Protein AF-A0A162C790-F1 (afdb_monomer)

Radius of gyration: 19.23 Å; Cα contacts (8 Å, |Δi|>4): 174; chains: 1; bounding box: 70×42×49 Å

Organism: NCBI:txid1365257

Foldseek 3Di:
DVVVVVVCCLAPDLDQPDPGDHVLNVLLVLLVVLLVLLVVCVVVVNDAPLLNLLSVLLSVLSVVLSVLLVVLSVVCSDPVCVPPCPLVSLCNLVVLLVSLVVSLVVSVVCCVVPPVDQDLLNVLSSLLSNVSSVLSVVSSCCCNVVVPDPPPVVSVVVSVVSNVLLSVLNSVCSNCVVLVVDVVSVCNSRNDDDDDDPPDPPDDD

pLDDT: mean 78.81, std 18.45, range [34.12, 97.12]

Secondary structure (DSSP, 8-state):
-HHHHHHHHHHH---TT-----HHHHHHHHHHHHHHHHHHHHHTT-S-HHHHHHHHHHHHHHHHHHHHHHHHHHHHHSHHHHTT-HHHHHTHHHHHHHHHHHHHHHHHHHHHHHT----HHHHHHHHHHHHHHHHHHHHHIIIIIS--SSS-HHHHHHHHHHHHHHHHHHHHHHH-GGGGGSHHHHHHHS---------------

Structure (mmCIF, N/CA/C/O backbone):
data_AF-A0A162C790-F1
#
_entry.id   AF-A0A162C790-F1
#
loop_
_atom_site.group_PDB
_atom_site.id
_atom_site.type_symbol
_atom_site.label_atom_id
_atom_site.label_alt_id
_atom_site.label_comp_id
_atom_site.label_asym_id
_atom_site.label_entity_id
_atom_site.label_seq_id
_atom_site.pdbx_PDB_ins_code
_atom_site.Cartn_x
_atom_site.Cartn_y
_atom_site.Cartn_z
_atom_site.occupancy
_atom_site.B_iso_or_equiv
_atom_site.auth_seq_id
_atom_site.auth_comp_id
_atom_site.auth_asym_id
_atom_site.auth_atom_id
_atom_site.pdbx_PDB_model_num
ATOM 1 N N . MET A 1 1 ? 14.657 28.818 -7.759 1.00 45.56 1 MET A N 1
ATOM 2 C CA . MET A 1 1 ? 14.023 27.582 -8.276 1.00 45.56 1 MET A CA 1
ATOM 3 C C . MET A 1 1 ? 14.835 26.330 -7.935 1.00 45.56 1 MET A C 1
ATOM 5 O O . MET A 1 1 ? 14.233 25.285 -7.727 1.00 45.56 1 MET A O 1
ATOM 9 N N . ASP A 1 2 ? 16.148 26.449 -7.721 1.00 57.50 2 ASP A N 1
ATOM 10 C CA . ASP A 1 2 ? 17.053 25.325 -7.419 1.00 57.50 2 ASP A CA 1
ATOM 11 C C . ASP A 1 2 ? 16.782 24.561 -6.116 1.00 57.50 2 ASP A C 1
ATOM 13 O O . ASP A 1 2 ? 17.053 23.366 -6.042 1.00 57.50 2 ASP A O 1
ATOM 17 N N . THR A 1 3 ? 16.244 25.202 -5.073 1.00 59.38 3 THR A N 1
ATOM 18 C CA . THR A 1 3 ? 16.056 24.542 -3.768 1.00 59.38 3 THR A CA 1
ATOM 19 C C . THR A 1 3 ? 14.948 23.492 -3.806 1.00 59.38 3 THR A C 1
ATOM 21 O O . THR A 1 3 ? 15.131 22.396 -3.287 1.00 59.38 3 THR A O 1
ATOM 24 N N . ILE A 1 4 ? 13.821 23.784 -4.468 1.00 50.69 4 ILE A N 1
ATOM 25 C CA . ILE A 1 4 ? 12.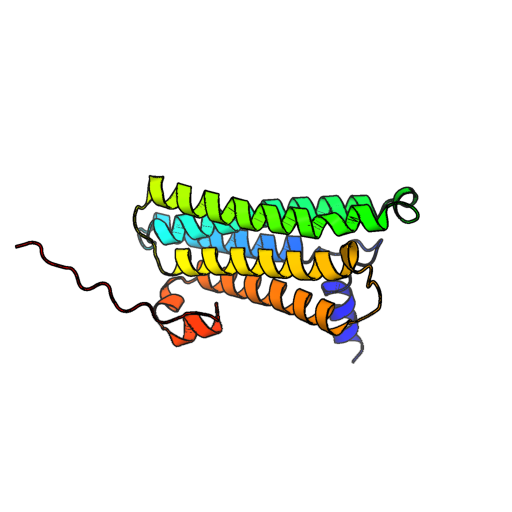720 22.819 -4.617 1.00 50.69 4 ILE A CA 1
ATOM 26 C C . ILE A 1 4 ? 13.133 21.692 -5.559 1.00 50.69 4 ILE A C 1
ATOM 28 O O . ILE A 1 4 ? 12.849 20.541 -5.261 1.00 50.69 4 ILE A O 1
ATOM 32 N N . GLN A 1 5 ? 13.862 21.988 -6.636 1.00 45.84 5 GLN A N 1
ATOM 33 C CA . GLN A 1 5 ? 14.361 20.964 -7.553 1.00 45.84 5 GLN A CA 1
ATOM 34 C C . GLN A 1 5 ? 15.418 20.061 -6.894 1.00 45.84 5 GLN A C 1
ATOM 36 O O . GLN A 1 5 ? 15.405 18.857 -7.124 1.00 45.84 5 GLN A O 1
ATOM 41 N N . LYS A 1 6 ? 16.263 20.599 -6.001 1.00 50.03 6 LYS A N 1
ATOM 42 C CA . LYS A 1 6 ? 17.195 19.814 -5.170 1.00 50.03 6 LYS A CA 1
ATOM 43 C C . LYS A 1 6 ? 16.490 18.971 -4.115 1.00 50.03 6 LYS A C 1
ATOM 45 O O . LYS A 1 6 ? 16.890 17.833 -3.902 1.00 50.03 6 LYS A O 1
ATOM 50 N N . ILE A 1 7 ? 15.460 19.504 -3.454 1.00 53.91 7 ILE A N 1
ATOM 51 C CA . ILE A 1 7 ? 14.640 18.732 -2.508 1.00 53.91 7 ILE A CA 1
ATOM 52 C C . ILE A 1 7 ? 13.897 17.631 -3.265 1.00 53.91 7 ILE A C 1
ATOM 54 O O . ILE A 1 7 ? 13.915 16.488 -2.837 1.00 53.91 7 ILE A O 1
ATOM 58 N N . TYR A 1 8 ? 13.326 17.946 -4.425 1.00 44.69 8 TYR A N 1
ATOM 59 C CA . TYR A 1 8 ? 12.675 16.989 -5.309 1.00 44.69 8 TYR A CA 1
ATOM 60 C C . TYR A 1 8 ? 13.658 15.910 -5.771 1.00 44.69 8 TYR A C 1
ATOM 62 O O . TYR A 1 8 ? 13.379 14.737 -5.603 1.00 44.69 8 TYR A O 1
ATOM 70 N N . GLN A 1 9 ? 14.856 16.257 -6.244 1.00 50.84 9 GLN A N 1
ATOM 71 C CA . GLN A 1 9 ? 15.857 15.255 -6.618 1.00 50.84 9 GLN A CA 1
ATOM 72 C C . GLN A 1 9 ? 16.321 14.409 -5.427 1.00 50.84 9 GLN A C 1
ATOM 74 O O . GLN A 1 9 ? 16.394 13.196 -5.556 1.00 50.84 9 GLN A O 1
ATOM 79 N N . LYS A 1 10 ? 16.554 14.993 -4.246 1.00 47.81 10 LYS A N 1
ATOM 80 C CA . LYS A 1 10 ? 16.913 14.213 -3.047 1.00 47.81 10 LYS A CA 1
ATOM 81 C C . LYS A 1 10 ? 15.785 13.309 -2.548 1.00 47.81 10 LYS A C 1
ATOM 83 O O . LYS A 1 10 ? 16.063 12.246 -2.018 1.00 47.81 10 LYS A O 1
ATOM 88 N N . VAL A 1 11 ? 14.531 13.735 -2.664 1.00 45.44 11 VAL A N 1
ATOM 89 C CA . VAL A 1 11 ? 13.373 13.006 -2.119 1.00 45.44 11 VAL A CA 1
ATOM 90 C C . VAL A 1 11 ? 12.807 11.991 -3.121 1.00 45.44 11 VAL A C 1
ATOM 92 O O . VAL A 1 11 ? 12.257 10.975 -2.705 1.00 45.44 11 VAL A O 1
ATOM 95 N N . LEU A 1 12 ? 12.926 12.254 -4.426 1.00 42.00 12 LEU A N 1
ATOM 96 C CA . LEU A 1 12 ? 12.286 11.484 -5.501 1.00 42.00 12 LEU A CA 1
ATOM 97 C C . LEU A 1 12 ? 13.267 10.723 -6.402 1.00 42.00 12 LEU A C 1
ATOM 99 O O . LEU A 1 12 ? 12.830 9.813 -7.102 1.00 42.00 12 LEU A O 1
ATOM 103 N N . VAL A 1 13 ? 14.568 11.034 -6.382 1.00 42.81 13 VAL A N 1
ATOM 104 C CA . VAL A 1 13 ? 15.570 10.262 -7.126 1.00 42.81 13 VAL A CA 1
ATOM 105 C C . VAL A 1 13 ? 16.271 9.326 -6.158 1.00 42.81 13 VAL A C 1
ATOM 107 O O . VAL A 1 13 ? 17.091 9.731 -5.335 1.00 42.81 13 VAL A O 1
ATOM 110 N N . ILE A 1 14 ? 15.962 8.041 -6.301 1.00 44.50 14 ILE A N 1
ATOM 111 C CA . ILE A 1 14 ? 16.837 6.961 -5.859 1.00 44.50 14 ILE A CA 1
ATOM 112 C C . ILE A 1 14 ? 18.109 7.095 -6.707 1.00 44.50 14 ILE A C 1
ATOM 114 O O . ILE A 1 14 ? 18.221 6.525 -7.787 1.00 44.50 14 ILE A O 1
ATOM 118 N N . THR A 1 15 ? 19.028 7.953 -6.268 1.00 37.34 15 THR A N 1
ATOM 119 C CA . THR A 1 15 ? 20.346 8.087 -6.887 1.00 37.34 15 THR A CA 1
ATOM 120 C C . THR A 1 15 ? 21.200 6.937 -6.355 1.00 37.34 15 THR A C 1
ATOM 122 O O . THR A 1 15 ? 21.295 6.783 -5.131 1.00 37.34 15 THR A O 1
ATOM 125 N N . PRO A 1 16 ? 21.819 6.110 -7.214 1.00 34.12 16 PRO A N 1
ATOM 126 C CA . PRO A 1 16 ? 22.808 5.142 -6.759 1.00 34.12 16 PRO A CA 1
ATOM 127 C C . PRO A 1 16 ? 23.957 5.901 -6.078 1.00 34.12 16 PRO A C 1
ATOM 129 O O . PRO A 1 16 ? 24.551 6.788 -6.686 1.00 34.12 16 PRO A O 1
ATOM 132 N N . GLY A 1 17 ? 24.236 5.598 -4.807 1.00 40.19 17 GLY A N 1
ATOM 133 C CA . GLY A 1 17 ? 25.381 6.157 -4.074 1.00 40.19 17 GLY A CA 1
ATOM 134 C C . GLY A 1 17 ? 25.132 7.396 -3.204 1.00 40.19 17 GLY A C 1
ATOM 135 O O . GLY A 1 17 ? 26.100 8.021 -2.782 1.00 40.19 17 GLY A O 1
ATOM 136 N N . SER A 1 18 ? 23.886 7.775 -2.898 1.00 37.81 18 SER A N 1
ATOM 137 C CA . SER A 1 18 ? 23.626 8.821 -1.894 1.00 37.81 18 SER A CA 1
ATOM 138 C C . SER A 1 18 ? 23.070 8.235 -0.590 1.00 37.81 18 SER A C 1
ATOM 140 O O . SER A 1 18 ? 22.027 7.581 -0.640 1.00 37.81 18 SER A O 1
ATOM 142 N N . ASP A 1 19 ? 23.714 8.532 0.551 1.00 37.12 19 ASP A N 1
ATOM 143 C CA . ASP A 1 19 ? 23.243 8.312 1.939 1.00 37.12 19 ASP A CA 1
ATOM 144 C C . ASP A 1 19 ? 21.976 9.137 2.237 1.00 37.12 19 ASP A C 1
ATOM 146 O O . ASP A 1 19 ? 21.956 10.062 3.053 1.00 37.12 19 ASP A O 1
ATOM 150 N N . VAL A 1 20 ? 20.903 8.884 1.496 1.00 48.25 20 VAL A N 1
ATOM 151 C CA . VAL A 1 20 ? 19.656 9.632 1.601 1.00 48.25 20 VAL A CA 1
ATOM 152 C C . VAL A 1 20 ? 18.593 8.709 2.162 1.00 48.25 20 VAL A C 1
ATOM 154 O O . VAL A 1 20 ? 18.369 7.609 1.661 1.00 48.25 20 VAL A O 1
ATOM 157 N N . PHE A 1 21 ? 17.948 9.190 3.223 1.00 50.25 21 PHE A N 1
ATOM 158 C CA . PHE A 1 21 ? 16.759 8.607 3.832 1.00 50.25 21 PHE A CA 1
ATOM 159 C C . PHE A 1 21 ? 15.774 8.177 2.738 1.00 50.25 21 PHE A C 1
ATOM 161 O O . PHE A 1 21 ? 15.201 9.024 2.050 1.00 50.25 21 PHE A O 1
ATOM 168 N N . SER A 1 22 ? 15.586 6.869 2.560 1.00 68.44 22 SER A N 1
ATOM 169 C CA . SER A 1 22 ? 14.664 6.365 1.548 1.00 68.44 22 SER A CA 1
ATOM 170 C C . SER A 1 22 ? 13.235 6.798 1.865 1.00 68.44 22 SER A C 1
ATOM 172 O O . SER A 1 22 ? 12.782 6.751 3.015 1.00 68.44 22 SER A O 1
ATOM 174 N N . LEU A 1 23 ? 12.489 7.170 0.822 1.00 78.50 23 LEU A N 1
ATOM 175 C CA . LEU A 1 23 ? 11.061 7.476 0.904 1.00 78.50 23 LEU A CA 1
ATOM 176 C C . LEU A 1 23 ? 10.274 6.339 1.583 1.00 78.50 23 LEU A C 1
ATOM 178 O O . LEU A 1 23 ? 9.285 6.594 2.269 1.00 78.50 23 LEU A O 1
ATOM 182 N N . GLN A 1 24 ? 10.744 5.094 1.452 1.00 82.69 24 GLN A N 1
ATOM 183 C CA . GLN A 1 24 ? 10.153 3.928 2.108 1.00 82.69 24 GLN A CA 1
ATOM 184 C C . GLN A 1 24 ? 10.276 3.988 3.630 1.00 82.69 24 GLN A C 1
ATOM 186 O O . GLN A 1 24 ? 9.309 3.703 4.334 1.00 82.69 24 GLN A O 1
ATOM 191 N N . ILE A 1 25 ? 11.432 4.408 4.145 1.00 80.94 25 ILE A N 1
ATOM 192 C CA . ILE A 1 25 ? 11.674 4.550 5.585 1.00 80.94 25 ILE A CA 1
ATOM 193 C C . ILE A 1 25 ? 10.811 5.686 6.147 1.00 80.94 25 ILE A C 1
ATOM 195 O O . ILE A 1 25 ? 10.198 5.536 7.207 1.00 80.94 25 ILE A O 1
ATOM 199 N N . LEU A 1 26 ? 10.687 6.799 5.413 1.00 86.62 26 LEU A N 1
ATOM 200 C CA . LEU A 1 26 ? 9.800 7.899 5.797 1.00 86.62 26 LEU A CA 1
ATOM 201 C C . LEU A 1 26 ? 8.340 7.433 5.884 1.00 86.62 26 LEU A C 1
ATOM 203 O O . LEU A 1 26 ? 7.680 7.644 6.899 1.00 86.62 26 LEU A O 1
ATOM 207 N N . LEU A 1 27 ? 7.832 6.757 4.856 1.00 88.19 27 LEU A N 1
ATOM 208 C CA . LEU A 1 27 ? 6.462 6.245 4.862 1.00 88.19 27 LEU A CA 1
ATOM 209 C C . LEU A 1 27 ? 6.250 5.185 5.956 1.00 88.19 27 LEU A C 1
ATOM 211 O O . LEU A 1 27 ? 5.219 5.204 6.629 1.00 88.19 27 LEU A O 1
ATOM 215 N N . LEU A 1 28 ? 7.240 4.327 6.222 1.00 90.50 28 LEU A N 1
ATOM 216 C CA . LEU A 1 28 ? 7.187 3.374 7.331 1.00 90.50 28 LEU A CA 1
ATOM 217 C C . LEU A 1 28 ? 7.061 4.090 8.679 1.00 90.50 28 LEU A C 1
ATOM 219 O O . LEU A 1 28 ? 6.229 3.703 9.499 1.00 90.50 28 LEU A O 1
ATOM 223 N N . SER A 1 29 ? 7.821 5.167 8.895 1.00 91.06 29 SER A N 1
ATOM 224 C CA . SER A 1 29 ? 7.734 5.951 10.131 1.00 91.06 29 SER A CA 1
ATOM 225 C C . SER A 1 29 ? 6.330 6.532 10.350 1.00 91.06 29 SER A C 1
ATOM 227 O O . SER A 1 29 ? 5.797 6.445 11.457 1.00 91.06 29 SER A O 1
ATOM 229 N N . LEU A 1 30 ? 5.664 7.003 9.288 1.00 93.94 30 LEU A N 1
ATOM 230 C CA . LEU A 1 30 ? 4.267 7.448 9.351 1.00 93.94 30 LEU A CA 1
ATOM 231 C C . LEU A 1 30 ? 3.322 6.307 9.752 1.00 93.94 30 LEU A C 1
ATOM 233 O O . LEU A 1 30 ? 2.450 6.493 10.599 1.00 93.94 30 LEU A O 1
ATOM 237 N N . TYR A 1 31 ? 3.500 5.110 9.197 1.00 94.12 31 TYR A N 1
ATOM 238 C CA . TYR A 1 31 ? 2.666 3.951 9.536 1.00 94.12 31 TYR A CA 1
ATOM 239 C C . TYR A 1 31 ? 2.891 3.462 10.973 1.00 94.12 31 TYR A C 1
ATOM 241 O O . TYR A 1 31 ? 1.943 3.024 11.628 1.00 94.12 31 TYR A O 1
ATOM 249 N N . VAL A 1 32 ? 4.116 3.567 11.492 1.00 95.06 32 VAL A N 1
ATOM 250 C CA . VAL A 1 32 ? 4.417 3.292 12.905 1.00 95.06 32 VAL A CA 1
ATOM 251 C C . VAL A 1 32 ? 3.751 4.331 13.803 1.00 95.06 32 VAL A C 1
ATOM 253 O O . VAL A 1 32 ? 3.096 3.960 14.774 1.00 95.06 32 VAL A O 1
ATOM 256 N N . ILE A 1 33 ? 3.826 5.619 13.452 1.00 94.69 33 ILE A N 1
ATOM 257 C CA . ILE A 1 33 ? 3.113 6.684 14.171 1.00 94.69 33 ILE A CA 1
ATOM 258 C C . ILE A 1 33 ? 1.607 6.389 14.190 1.00 94.69 33 ILE A C 1
ATOM 260 O O . ILE A 1 33 ? 0.989 6.416 15.254 1.00 94.69 33 ILE A O 1
ATOM 264 N N . ALA A 1 34 ? 1.013 6.038 13.046 1.00 94.50 34 ALA A N 1
ATOM 265 C CA . ALA A 1 34 ? -0.400 5.672 12.968 1.00 94.50 34 ALA A CA 1
ATOM 266 C C . ALA A 1 34 ? -0.756 4.483 13.866 1.00 94.50 34 ALA A C 1
ATOM 268 O O . ALA A 1 34 ? -1.778 4.529 14.554 1.00 94.50 34 ALA A O 1
ATOM 269 N N . LEU A 1 35 ? 0.104 3.465 13.922 1.00 95.56 35 LEU A N 1
ATOM 270 C CA . LEU A 1 35 ? -0.073 2.324 14.812 1.00 95.56 35 LEU A CA 1
ATOM 271 C C . LEU A 1 35 ? -0.014 2.728 16.291 1.00 95.56 35 LEU A C 1
ATOM 273 O O . LEU A 1 35 ? -0.874 2.302 17.055 1.00 95.56 35 LEU A O 1
ATOM 277 N N . VAL A 1 36 ? 0.925 3.588 16.695 1.00 94.50 36 VAL A N 1
ATOM 278 C CA . VAL A 1 36 ? 1.014 4.099 18.078 1.00 94.50 36 VAL A CA 1
ATOM 279 C C . VAL A 1 36 ? -0.251 4.871 18.462 1.00 94.50 36 VAL A C 1
ATOM 281 O O . VAL A 1 36 ? -0.812 4.659 19.539 1.00 94.50 36 VAL A O 1
ATOM 284 N N . PHE A 1 37 ? -0.755 5.729 17.571 1.00 92.81 37 PHE A N 1
ATOM 285 C CA . PHE A 1 37 ? -2.022 6.431 17.792 1.00 92.81 37 PHE A CA 1
ATOM 286 C C . PHE A 1 37 ? -3.211 5.468 17.888 1.00 92.81 37 PHE A C 1
ATOM 288 O O . PHE A 1 37 ? -4.084 5.665 18.733 1.00 92.81 37 PHE A O 1
ATOM 295 N N . SER A 1 38 ? -3.235 4.426 17.057 1.00 92.31 38 SER A N 1
ATOM 296 C CA . SER A 1 38 ? -4.238 3.358 17.102 1.00 92.31 38 SER A CA 1
ATOM 297 C C . SER A 1 38 ? -4.185 2.619 18.446 1.00 92.31 38 SER A C 1
ATOM 299 O O . SER A 1 38 ? -5.170 2.590 19.173 1.00 92.31 38 SER A O 1
ATOM 301 N N . MET A 1 39 ? -3.005 2.169 18.882 1.00 90.94 39 MET A N 1
ATOM 302 C CA . MET A 1 39 ? -2.806 1.551 20.201 1.00 90.94 39 MET A CA 1
ATOM 303 C C . MET A 1 39 ? -3.275 2.455 21.349 1.00 90.94 39 MET A C 1
ATOM 305 O O . MET A 1 39 ? -3.964 1.991 22.255 1.00 90.94 39 MET A O 1
ATOM 309 N N . SER A 1 40 ? -2.966 3.756 21.296 1.00 90.06 40 SER A N 1
ATOM 310 C CA . SER A 1 40 ? -3.415 4.721 22.308 1.00 90.06 40 SER A CA 1
ATOM 311 C C . SER A 1 40 ? -4.942 4.848 22.367 1.00 90.06 40 SER A C 1
ATOM 313 O O . SER A 1 40 ? -5.508 4.945 23.456 1.00 90.06 40 SER A O 1
ATOM 315 N N . ARG A 1 41 ? -5.630 4.827 21.216 1.00 90.44 41 ARG A N 1
ATOM 316 C CA . ARG A 1 41 ? -7.100 4.845 21.170 1.00 90.44 41 ARG A CA 1
ATOM 317 C C . ARG A 1 41 ? -7.708 3.520 21.609 1.00 90.44 41 ARG A C 1
ATOM 319 O O . ARG A 1 41 ? -8.701 3.544 22.328 1.00 90.44 41 ARG A O 1
ATOM 326 N N . ALA A 1 42 ? -7.120 2.397 21.206 1.00 87.81 42 ALA A N 1
ATOM 327 C CA . ALA A 1 42 ? -7.553 1.066 21.608 1.00 87.81 42 ALA A CA 1
ATOM 328 C C . ALA A 1 42 ? -7.449 0.883 23.129 1.00 87.81 42 ALA A C 1
ATOM 330 O O . ALA A 1 42 ? -8.390 0.401 23.743 1.00 87.81 42 ALA A O 1
ATOM 331 N N . HIS A 1 43 ? -6.369 1.364 23.755 1.00 86.81 43 HIS A N 1
ATOM 332 C CA . HIS A 1 43 ? -6.207 1.329 25.213 1.00 86.81 43 HIS A CA 1
ATOM 333 C C . HIS A 1 43 ? -7.242 2.180 25.970 1.00 86.81 43 HIS A C 1
ATOM 335 O O . HIS A 1 43 ? -7.535 1.912 27.128 1.00 86.81 43 HIS A O 1
ATOM 341 N N . LYS A 1 44 ? -7.800 3.211 25.324 1.00 89.56 44 LYS A N 1
ATOM 342 C CA . LYS A 1 44 ? -8.855 4.072 25.884 1.00 89.56 44 LYS A CA 1
ATOM 343 C C . LYS A 1 44 ? -10.271 3.605 25.514 1.00 89.56 44 LYS A C 1
ATOM 345 O O . LYS A 1 44 ? -11.206 4.380 25.692 1.00 89.56 44 LYS A O 1
ATOM 350 N N . ASP A 1 45 ? -10.423 2.418 24.919 1.00 81.88 45 ASP A N 1
ATOM 351 C CA . ASP A 1 45 ? -11.683 1.894 24.364 1.00 81.88 45 ASP A CA 1
ATOM 352 C C . ASP A 1 45 ? -12.353 2.822 23.326 1.00 81.88 45 ASP A C 1
ATOM 354 O O . ASP A 1 45 ? -13.560 2.788 23.085 1.00 81.88 45 ASP A O 1
ATOM 358 N N . GLN A 1 46 ? -11.559 3.670 22.665 1.00 79.62 46 GLN A N 1
ATOM 359 C CA . GLN A 1 46 ? -12.023 4.640 21.664 1.00 79.62 46 GLN A CA 1
ATOM 360 C C . GLN A 1 46 ? -11.864 4.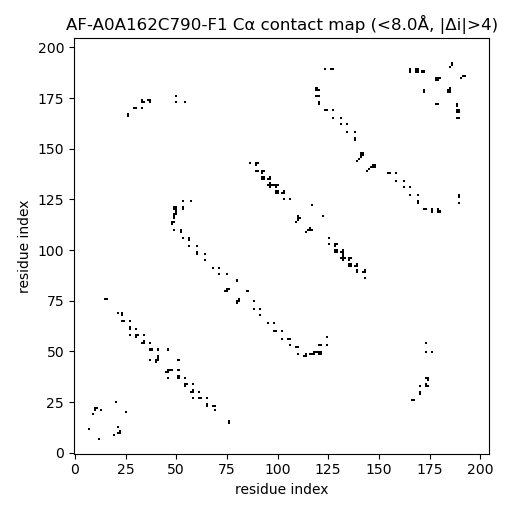142 20.223 1.00 79.62 46 GLN A C 1
ATOM 362 O O . GLN A 1 46 ? -12.138 4.885 19.275 1.00 79.62 46 GLN A O 1
ATOM 367 N N . GLU A 1 47 ? -11.419 2.901 20.032 1.00 84.81 47 GLU A N 1
ATOM 368 C CA . GLU A 1 47 ? -11.193 2.315 18.717 1.00 84.81 47 GLU A CA 1
ATOM 369 C C . GLU A 1 47 ? -11.907 0.979 18.559 1.00 84.81 47 GLU A C 1
ATOM 371 O O . GLU A 1 47 ? -11.888 0.120 19.436 1.00 84.81 47 GLU A O 1
ATOM 376 N N . ARG A 1 48 ? -12.545 0.794 17.402 1.00 86.00 48 ARG A N 1
ATOM 377 C CA . ARG A 1 48 ? -13.160 -0.485 17.059 1.00 86.00 48 ARG A CA 1
ATOM 378 C C . ARG A 1 48 ? -12.061 -1.491 16.745 1.00 86.00 48 ARG A C 1
ATOM 380 O O . ARG A 1 48 ? -11.136 -1.169 16.004 1.00 86.00 48 ARG A O 1
ATOM 387 N N . ILE A 1 49 ? -12.236 -2.733 17.191 1.00 88.44 49 ILE A N 1
ATOM 388 C CA . ILE A 1 49 ? -11.296 -3.833 16.921 1.00 88.44 49 ILE A CA 1
ATOM 389 C C . ILE A 1 49 ? -11.002 -3.963 15.415 1.00 88.44 49 ILE A C 1
ATOM 391 O O . ILE A 1 49 ? -9.845 -4.085 15.031 1.00 88.44 49 ILE A O 1
ATOM 395 N N . THR A 1 50 ? -12.012 -3.847 14.543 1.00 89.69 50 THR A N 1
ATOM 396 C CA . THR A 1 50 ? -11.806 -3.853 13.078 1.00 89.69 50 THR A CA 1
ATOM 397 C C . THR A 1 50 ? -10.874 -2.739 12.589 1.00 89.69 50 THR A C 1
ATOM 399 O O . THR A 1 50 ? -10.032 -2.984 11.726 1.00 89.69 50 THR A O 1
ATOM 402 N N . ASP A 1 51 ? -10.974 -1.528 13.142 1.00 91.25 51 ASP A N 1
ATOM 403 C CA . ASP A 1 51 ? -10.140 -0.404 12.713 1.00 91.25 51 ASP A CA 1
ATOM 404 C C . ASP A 1 51 ? -8.696 -0.614 13.205 1.00 91.25 51 ASP A C 1
ATOM 406 O O . ASP A 1 51 ? -7.752 -0.486 12.426 1.00 91.25 51 ASP A O 1
ATOM 410 N N . PHE A 1 52 ? -8.527 -1.075 14.448 1.00 93.00 52 PHE A N 1
ATOM 411 C CA . PHE A 1 52 ? -7.223 -1.430 15.017 1.00 93.00 52 PHE A CA 1
ATOM 412 C C . PHE A 1 52 ? -6.515 -2.550 14.233 1.00 93.00 52 PHE A C 1
ATOM 414 O O . PHE A 1 52 ? -5.359 -2.404 13.830 1.00 93.00 52 PHE A O 1
ATOM 421 N N . LEU A 1 53 ? -7.217 -3.651 13.938 1.00 93.81 53 LEU A N 1
ATOM 422 C CA . LEU A 1 53 ? -6.682 -4.763 13.140 1.00 93.81 53 LEU A CA 1
ATOM 423 C C . LEU A 1 53 ? -6.296 -4.319 11.727 1.00 93.81 53 LEU A C 1
ATOM 425 O O . LEU A 1 53 ? -5.323 -4.819 11.155 1.00 93.81 53 LEU A O 1
ATOM 429 N N . SER A 1 54 ? -7.050 -3.378 11.158 1.00 95.38 54 SER A N 1
ATOM 430 C CA . SER A 1 54 ? -6.743 -2.803 9.852 1.00 95.38 54 SER A CA 1
ATOM 431 C C . SER A 1 54 ? -5.463 -1.987 9.864 1.00 95.38 54 SER A C 1
ATOM 433 O O . SER A 1 54 ? -4.622 -2.188 8.986 1.00 95.38 54 SER A O 1
ATOM 435 N N . THR A 1 55 ? -5.269 -1.158 10.888 1.00 94.88 55 THR A N 1
ATOM 436 C CA . THR A 1 55 ? -4.023 -0.413 11.084 1.00 94.88 55 THR A CA 1
ATOM 437 C C . THR A 1 55 ? -2.833 -1.354 11.258 1.00 94.88 55 THR A C 1
ATOM 439 O O . THR A 1 55 ? -1.844 -1.208 10.548 1.00 94.88 55 THR A O 1
ATOM 442 N N . ILE A 1 56 ? -2.936 -2.380 12.116 1.00 95.31 56 ILE A N 1
ATOM 443 C CA . ILE A 1 56 ? -1.858 -3.372 12.292 1.00 95.31 56 ILE A CA 1
ATOM 444 C C . ILE A 1 56 ? -1.501 -4.030 10.960 1.00 95.31 56 ILE A C 1
ATOM 446 O O . ILE A 1 56 ? -0.329 -4.088 10.590 1.00 95.31 56 ILE A O 1
ATOM 450 N N . THR A 1 57 ? -2.506 -4.518 10.228 1.00 96.25 57 THR A N 1
ATOM 451 C CA . THR A 1 57 ? -2.261 -5.238 8.973 1.00 96.25 57 THR A CA 1
ATOM 452 C C . THR A 1 57 ? -1.573 -4.337 7.945 1.00 96.25 57 THR A C 1
ATOM 454 O O . THR A 1 57 ? -0.627 -4.766 7.286 1.00 96.25 57 THR A O 1
ATOM 457 N N . ALA A 1 58 ? -2.012 -3.080 7.835 1.00 96.25 58 ALA A N 1
ATOM 458 C CA . ALA A 1 58 ? -1.398 -2.073 6.975 1.00 96.25 58 ALA A CA 1
ATOM 459 C C . ALA A 1 58 ? 0.053 -1.771 7.366 1.00 96.25 58 ALA A C 1
ATOM 461 O O . ALA A 1 58 ? 0.924 -1.785 6.495 1.00 96.25 58 ALA A O 1
ATOM 462 N N . THR A 1 59 ? 0.337 -1.574 8.654 1.00 96.44 59 THR A N 1
ATOM 463 C CA . THR A 1 59 ? 1.696 -1.312 9.146 1.00 96.44 59 THR A CA 1
ATOM 464 C C . THR A 1 59 ? 2.631 -2.494 8.912 1.00 96.44 59 THR A C 1
ATOM 466 O O . THR A 1 59 ? 3.730 -2.291 8.403 1.00 96.44 59 THR A O 1
ATOM 469 N N . VAL A 1 60 ? 2.202 -3.731 9.187 1.00 96.06 60 VAL A N 1
ATOM 470 C CA . VAL A 1 60 ? 3.022 -4.933 8.939 1.00 96.06 60 VAL A CA 1
ATOM 471 C C . VAL A 1 60 ? 3.298 -5.118 7.445 1.00 96.06 60 VAL A C 1
ATOM 473 O O . VAL A 1 60 ? 4.443 -5.349 7.055 1.00 96.06 60 VAL A O 1
ATOM 476 N N . LYS A 1 61 ? 2.276 -4.953 6.593 1.00 95.38 61 LYS A N 1
ATOM 477 C CA . LYS A 1 61 ? 2.432 -4.997 5.131 1.00 95.38 61 LYS A CA 1
ATOM 478 C C . LYS A 1 61 ? 3.479 -4.000 4.661 1.00 95.38 61 LYS A C 1
ATOM 480 O O . LYS A 1 61 ? 4.324 -4.321 3.821 1.00 95.38 61 LYS A O 1
ATOM 485 N N . TYR A 1 62 ? 3.379 -2.770 5.162 1.00 92.44 62 TYR A N 1
ATOM 486 C CA . TYR A 1 62 ? 4.249 -1.685 4.745 1.00 92.44 62 TYR A CA 1
ATOM 487 C C . TYR A 1 62 ? 5.681 -1.886 5.243 1.00 92.44 62 TYR A C 1
ATOM 489 O O . TYR A 1 62 ? 6.609 -1.712 4.463 1.00 92.44 62 TYR A O 1
ATOM 497 N N . ALA A 1 63 ? 5.866 -2.343 6.484 1.00 91.69 63 ALA A N 1
ATOM 498 C CA . ALA A 1 63 ? 7.177 -2.703 7.022 1.00 91.69 63 ALA A CA 1
ATOM 499 C C . ALA A 1 63 ? 7.875 -3.759 6.156 1.00 91.69 63 ALA A C 1
ATOM 501 O O . ALA A 1 63 ? 9.019 -3.561 5.757 1.00 91.69 63 ALA A O 1
ATOM 502 N N . LEU A 1 64 ? 7.163 -4.829 5.784 1.00 91.88 64 LEU A N 1
ATOM 503 C CA . LEU A 1 64 ? 7.704 -5.857 4.893 1.00 91.88 64 LEU A CA 1
ATOM 504 C C . LEU A 1 64 ? 8.060 -5.289 3.511 1.00 91.88 64 LEU A C 1
ATOM 506 O O . LEU A 1 64 ? 9.120 -5.591 2.971 1.00 91.88 64 LEU A O 1
ATOM 510 N N . THR A 1 65 ? 7.184 -4.450 2.951 1.00 90.44 65 THR A N 1
ATOM 511 C CA . THR A 1 65 ? 7.415 -3.789 1.657 1.00 90.44 65 THR A CA 1
ATOM 512 C C . THR A 1 65 ? 8.664 -2.906 1.703 1.00 90.44 65 THR A C 1
ATOM 514 O O . THR A 1 65 ? 9.485 -2.971 0.794 1.00 90.44 65 THR A O 1
ATOM 517 N N . ALA A 1 66 ? 8.828 -2.111 2.762 1.00 88.00 66 ALA A N 1
ATOM 518 C CA . ALA A 1 66 ? 9.972 -1.228 2.937 1.00 88.00 66 ALA A CA 1
ATOM 519 C C . ALA A 1 66 ? 11.277 -2.026 3.043 1.00 88.00 66 ALA A C 1
ATOM 521 O O . ALA A 1 66 ? 12.210 -1.743 2.304 1.00 88.00 66 ALA A O 1
ATOM 522 N N . VAL A 1 67 ? 11.321 -3.069 3.881 1.00 87.00 67 VAL A N 1
ATOM 523 C CA . VAL A 1 67 ? 12.505 -3.938 4.014 1.00 87.00 67 VAL A CA 1
ATOM 524 C C . VAL A 1 67 ? 12.877 -4.581 2.679 1.00 87.00 67 VAL A C 1
ATOM 526 O O . VAL A 1 67 ? 14.051 -4.589 2.312 1.00 87.00 67 VAL A O 1
ATOM 529 N N . LEU A 1 68 ? 11.890 -5.088 1.933 1.00 86.44 68 LEU A N 1
ATOM 530 C CA . LEU A 1 68 ? 12.123 -5.679 0.618 1.00 86.44 68 LEU A CA 1
ATOM 531 C C . LEU A 1 68 ? 12.725 -4.654 -0.348 1.00 86.44 68 LEU A C 1
ATOM 533 O O . LEU A 1 68 ? 13.754 -4.924 -0.957 1.00 86.44 68 LEU A O 1
ATOM 537 N N . VAL A 1 69 ? 12.109 -3.475 -0.466 1.00 85.38 69 VAL A N 1
ATOM 538 C CA . VAL A 1 69 ? 12.583 -2.424 -1.375 1.00 85.38 69 VAL A CA 1
ATOM 539 C C . VAL A 1 69 ? 13.983 -1.955 -0.997 1.00 85.38 69 VAL A C 1
ATOM 541 O O . VAL A 1 69 ? 14.834 -1.911 -1.875 1.00 85.38 69 VAL A O 1
ATOM 544 N N . GLU A 1 70 ? 14.264 -1.685 0.279 1.00 82.12 70 GLU A N 1
ATOM 545 C CA . GLU A 1 70 ? 15.610 -1.282 0.711 1.00 82.12 70 GLU A CA 1
ATOM 546 C C . GLU A 1 70 ? 16.658 -2.356 0.407 1.00 82.12 70 GLU A C 1
ATOM 548 O O . GLU A 1 70 ? 17.734 -2.040 -0.091 1.00 82.12 70 GLU A O 1
ATOM 553 N N . THR A 1 71 ? 16.327 -3.630 0.630 1.00 81.19 71 THR A N 1
ATOM 554 C CA . THR A 1 71 ? 17.239 -4.747 0.345 1.00 81.19 71 THR A CA 1
ATOM 555 C C . THR A 1 71 ? 17.549 -4.842 -1.150 1.00 81.19 71 THR A C 1
ATOM 557 O O . THR A 1 71 ? 18.699 -5.031 -1.539 1.00 81.19 71 THR A O 1
ATOM 560 N N . PHE A 1 72 ? 16.537 -4.671 -2.003 1.00 78.56 72 PHE A N 1
ATOM 561 C CA . PHE A 1 72 ? 16.715 -4.662 -3.456 1.00 78.56 72 PHE A CA 1
ATOM 562 C C . PHE A 1 72 ? 17.488 -3.436 -3.948 1.00 78.56 72 PHE A C 1
ATOM 564 O O . PHE A 1 72 ? 18.302 -3.560 -4.859 1.00 78.56 72 PHE A O 1
ATOM 571 N N . LEU A 1 73 ? 17.251 -2.262 -3.359 1.00 77.69 73 LEU A N 1
ATOM 572 C CA . LEU A 1 73 ? 18.002 -1.053 -3.688 1.00 77.69 73 LEU A CA 1
ATOM 573 C C . LEU A 1 73 ? 19.475 -1.193 -3.317 1.00 77.69 73 LEU A C 1
ATOM 575 O O . LEU A 1 73 ? 20.329 -0.784 -4.097 1.00 77.69 73 LEU A O 1
ATOM 579 N N . GLU A 1 74 ? 19.772 -1.798 -2.171 1.00 77.00 74 GLU A N 1
ATOM 580 C CA . GLU A 1 74 ? 21.146 -2.078 -1.766 1.00 77.00 74 GLU A CA 1
ATOM 581 C C . GLU A 1 74 ? 21.813 -3.086 -2.708 1.00 77.00 74 GLU A C 1
ATOM 583 O O . GLU A 1 74 ? 22.905 -2.835 -3.215 1.00 77.00 74 GLU A O 1
ATOM 588 N N . TYR A 1 75 ? 21.113 -4.169 -3.056 1.00 74.88 75 TYR A N 1
ATOM 589 C CA . TYR A 1 75 ? 21.594 -5.143 -4.038 1.00 74.88 75 TYR A CA 1
ATOM 590 C C . TYR A 1 75 ? 21.893 -4.510 -5.410 1.00 74.88 75 TYR A C 1
ATOM 592 O O . TYR A 1 75 ? 22.920 -4.811 -6.023 1.00 74.88 75 TYR A O 1
ATOM 600 N N . ALA A 1 76 ? 21.028 -3.600 -5.869 1.00 72.38 76 ALA A N 1
ATOM 601 C CA . ALA A 1 76 ? 21.173 -2.887 -7.137 1.00 72.38 76 ALA A CA 1
ATOM 602 C C . ALA A 1 76 ? 22.325 -1.864 -7.149 1.00 72.38 76 ALA A C 1
ATOM 604 O O . ALA A 1 76 ? 22.770 -1.461 -8.221 1.00 72.38 76 ALA A O 1
ATOM 605 N N . ARG A 1 77 ? 22.809 -1.421 -5.980 1.00 71.56 77 ARG A N 1
ATOM 606 C CA . ARG A 1 77 ? 23.932 -0.474 -5.866 1.00 71.56 77 ARG A CA 1
ATOM 607 C C . ARG A 1 77 ? 25.299 -1.140 -6.013 1.00 71.56 77 ARG A C 1
ATOM 609 O O . ARG A 1 77 ? 26.279 -0.428 -6.229 1.00 71.56 77 ARG A O 1
ATOM 616 N N . HIS A 1 78 ? 25.393 -2.464 -5.892 1.00 71.56 78 HIS A N 1
ATOM 617 C CA . HIS A 1 78 ? 26.678 -3.150 -5.993 1.00 71.56 78 HIS A CA 1
ATOM 618 C C . HIS A 1 78 ? 27.228 -3.120 -7.436 1.00 71.56 78 HIS A C 1
ATOM 620 O O . HIS A 1 78 ? 26.519 -3.541 -8.353 1.00 71.56 78 HIS A O 1
ATOM 626 N N . PRO A 1 79 ? 28.485 -2.669 -7.654 1.00 62.19 79 PRO A N 1
ATOM 627 C CA . PRO A 1 79 ? 29.063 -2.431 -8.985 1.00 62.19 79 PRO A CA 1
ATOM 628 C C . PRO A 1 79 ? 29.005 -3.627 -9.943 1.00 62.19 79 PRO A C 1
ATOM 630 O O . PRO A 1 79 ? 28.825 -3.441 -11.144 1.00 62.19 79 PRO A O 1
ATOM 633 N N . ASP A 1 80 ? 29.107 -4.844 -9.408 1.00 63.34 80 ASP A N 1
ATOM 634 C CA . ASP A 1 80 ? 29.113 -6.085 -10.190 1.00 63.34 80 ASP A CA 1
ATOM 635 C C . ASP A 1 80 ? 27.722 -6.447 -10.748 1.00 63.34 80 ASP A C 1
ATOM 637 O O . ASP A 1 80 ? 27.615 -7.111 -11.779 1.00 63.34 80 ASP A O 1
ATOM 641 N N . ASN A 1 81 ? 26.650 -5.958 -10.114 1.00 60.00 81 ASN A N 1
ATOM 642 C CA . ASN A 1 81 ? 25.262 -6.271 -10.474 1.00 60.00 81 ASN A CA 1
ATOM 643 C C . ASN A 1 81 ? 24.658 -5.261 -11.460 1.00 60.00 81 ASN A C 1
ATOM 645 O O . ASN A 1 81 ? 23.664 -5.557 -12.124 1.00 60.00 81 ASN A O 1
ATOM 649 N N . ILE A 1 82 ? 25.263 -4.073 -11.577 1.00 58.69 82 ILE A N 1
ATOM 650 C CA . ILE A 1 82 ? 24.751 -2.981 -12.413 1.00 58.69 82 ILE A CA 1
ATOM 651 C C . ILE A 1 82 ? 24.768 -3.372 -13.894 1.00 58.69 82 ILE A C 1
ATOM 653 O O . ILE A 1 82 ? 23.851 -3.020 -14.613 1.00 58.69 82 ILE A O 1
ATOM 657 N N . ASN A 1 83 ? 25.746 -4.136 -14.379 1.00 54.78 83 ASN A N 1
ATOM 658 C CA . ASN A 1 83 ? 25.869 -4.366 -15.825 1.00 54.78 83 ASN A CA 1
ATOM 659 C C . ASN A 1 83 ? 25.143 -5.616 -16.353 1.00 54.78 83 ASN A C 1
ATOM 661 O O . ASN A 1 83 ? 24.978 -5.722 -17.565 1.00 54.78 83 ASN A O 1
ATOM 665 N N . ASN A 1 84 ? 24.689 -6.534 -15.489 1.00 53.31 84 ASN A N 1
ATOM 666 C CA . ASN A 1 84 ? 24.172 -7.841 -15.926 1.00 53.31 84 ASN A CA 1
ATOM 667 C C . ASN A 1 84 ? 22.744 -8.184 -15.455 1.00 53.31 84 ASN A C 1
ATOM 669 O O . ASN A 1 84 ? 22.152 -9.089 -16.034 1.00 53.31 84 ASN A O 1
ATOM 673 N N . ASP A 1 85 ? 22.164 -7.480 -14.469 1.00 61.81 85 ASP A N 1
ATOM 674 C CA . ASP A 1 85 ? 20.957 -7.969 -13.767 1.00 61.81 85 ASP A CA 1
ATOM 675 C C . ASP A 1 85 ? 19.782 -6.974 -13.666 1.00 61.81 85 ASP A C 1
ATOM 677 O O . ASP A 1 85 ? 18.854 -7.152 -12.871 1.00 61.81 85 ASP A O 1
ATOM 681 N N . PHE A 1 86 ? 19.748 -5.935 -14.510 1.00 61.75 86 PHE A N 1
ATOM 682 C CA . PHE A 1 86 ? 18.653 -4.948 -14.507 1.00 61.75 86 PHE A CA 1
ATOM 683 C C . PHE A 1 86 ? 17.257 -5.577 -14.664 1.00 61.75 86 PHE A C 1
ATOM 685 O O . PHE A 1 86 ? 16.320 -5.167 -13.976 1.00 61.75 86 PHE A O 1
ATOM 692 N N . ALA A 1 87 ? 17.121 -6.608 -15.503 1.00 62.75 87 ALA A N 1
ATOM 693 C CA . ALA A 1 87 ? 15.864 -7.341 -15.669 1.00 62.75 87 ALA A CA 1
ATOM 694 C C . ALA A 1 87 ? 15.453 -8.098 -14.388 1.00 62.75 87 ALA A C 1
ATOM 696 O O . ALA A 1 87 ? 14.268 -8.170 -14.055 1.00 62.75 87 ALA A O 1
ATOM 697 N N . SER A 1 88 ? 16.424 -8.615 -13.628 1.00 68.25 88 SER A N 1
ATOM 698 C CA . SER A 1 88 ? 16.188 -9.296 -12.350 1.00 68.25 88 SER A CA 1
ATOM 699 C C . SER A 1 88 ? 15.701 -8.320 -11.275 1.00 68.25 88 SER A C 1
ATOM 701 O O . SER A 1 88 ? 14.734 -8.603 -10.564 1.00 68.25 88 SER A O 1
ATOM 703 N N . ILE A 1 89 ? 16.280 -7.116 -11.224 1.00 73.69 89 ILE A N 1
ATOM 704 C CA . ILE A 1 89 ? 15.887 -6.060 -10.277 1.00 73.69 89 ILE A CA 1
ATOM 705 C C . ILE A 1 89 ? 14.437 -5.610 -10.517 1.00 73.69 89 ILE A C 1
ATOM 707 O O . ILE A 1 89 ? 13.683 -5.405 -9.564 1.00 73.69 89 ILE A O 1
ATOM 711 N N . GLN A 1 90 ? 13.999 -5.513 -11.775 1.00 83.69 90 GLN A N 1
ATOM 712 C CA . GLN A 1 90 ? 12.637 -5.085 -12.122 1.00 83.69 90 GLN A CA 1
ATOM 713 C C . GLN A 1 90 ? 11.549 -6.087 -11.701 1.00 83.69 90 GLN A C 1
ATOM 715 O O . GLN A 1 90 ? 10.394 -5.696 -11.501 1.00 83.69 90 GLN A O 1
ATOM 720 N N . ASN A 1 91 ? 11.902 -7.353 -11.452 1.00 88.38 91 ASN A N 1
ATOM 721 C CA . ASN A 1 91 ?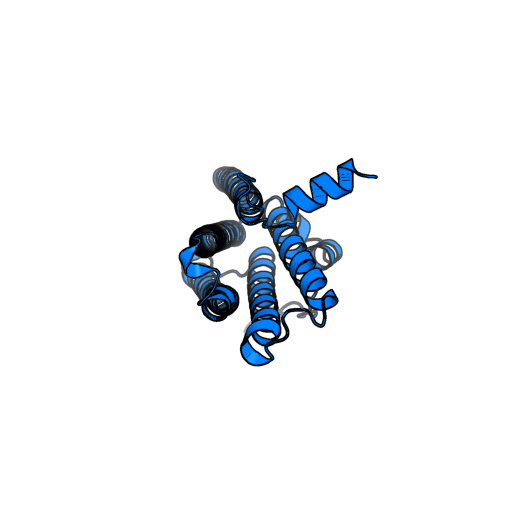 10.967 -8.338 -10.903 1.00 88.38 91 ASN A CA 1
ATOM 722 C C . ASN A 1 91 ? 10.505 -8.011 -9.477 1.00 88.38 91 ASN A C 1
ATOM 724 O O . ASN A 1 91 ? 9.504 -8.571 -9.025 1.00 88.38 91 ASN A O 1
ATOM 728 N N . ILE A 1 92 ? 11.142 -7.051 -8.793 1.00 88.88 92 ILE A N 1
ATOM 729 C CA . ILE A 1 92 ? 10.643 -6.514 -7.522 1.00 88.88 92 ILE A CA 1
ATOM 730 C C . ILE A 1 92 ? 9.173 -6.097 -7.607 1.00 88.88 92 ILE A C 1
ATOM 732 O O . ILE A 1 92 ? 8.398 -6.383 -6.697 1.00 88.88 92 ILE A O 1
ATOM 736 N N . TYR A 1 93 ? 8.748 -5.492 -8.717 1.00 91.06 93 TYR A N 1
ATOM 737 C CA . TYR A 1 93 ? 7.367 -5.051 -8.884 1.00 91.06 93 TYR A CA 1
ATOM 738 C C . TYR A 1 93 ? 6.381 -6.228 -8.919 1.00 91.06 93 TYR A C 1
ATOM 740 O O . TYR A 1 93 ? 5.284 -6.130 -8.367 1.00 91.06 93 TYR A O 1
ATOM 748 N N . LEU A 1 94 ? 6.788 -7.379 -9.459 1.00 93.69 94 LEU A N 1
ATOM 749 C CA . LEU A 1 94 ? 5.978 -8.594 -9.424 1.00 93.69 94 LEU A CA 1
ATOM 750 C C . LEU A 1 94 ? 5.877 -9.167 -8.002 1.00 93.69 94 LEU A C 1
ATOM 752 O O . LEU A 1 94 ? 4.785 -9.521 -7.553 1.00 93.69 94 LEU A O 1
ATOM 756 N N . TYR A 1 95 ? 6.982 -9.193 -7.250 1.00 92.31 95 TYR A N 1
ATOM 757 C CA . TYR A 1 95 ? 6.953 -9.591 -5.837 1.00 92.31 95 TYR A CA 1
ATOM 758 C C . TYR A 1 95 ? 6.054 -8.663 -5.009 1.00 92.31 95 TYR A C 1
ATOM 760 O O . TYR A 1 95 ? 5.242 -9.129 -4.207 1.00 92.31 95 TYR A O 1
ATOM 768 N N . LEU A 1 96 ? 6.131 -7.351 -5.244 1.00 93.69 96 LEU A N 1
ATOM 769 C CA . LEU A 1 96 ? 5.271 -6.361 -4.596 1.00 93.69 96 LEU A CA 1
ATOM 770 C C . LEU A 1 96 ? 3.793 -6.560 -4.950 1.00 93.69 96 LEU A C 1
ATOM 772 O O . LEU A 1 96 ? 2.934 -6.416 -4.074 1.00 93.69 96 LEU A O 1
ATOM 776 N N . PHE A 1 97 ? 3.472 -6.925 -6.192 1.00 96.19 97 PHE A N 1
ATOM 777 C CA . PHE A 1 97 ? 2.116 -7.314 -6.581 1.00 96.19 97 PHE A CA 1
ATOM 778 C C . PHE A 1 97 ? 1.611 -8.501 -5.747 1.00 96.19 97 PHE A C 1
ATOM 780 O O . PHE A 1 97 ? 0.558 -8.395 -5.108 1.00 96.19 97 PHE A O 1
ATOM 787 N N . PHE A 1 98 ? 2.382 -9.589 -5.668 1.00 96.12 98 PHE A N 1
ATOM 788 C CA . PHE A 1 98 ? 1.998 -10.767 -4.887 1.00 96.12 98 PHE A CA 1
ATOM 789 C C . PHE A 1 98 ? 1.883 -10.479 -3.389 1.00 96.12 98 PHE A C 1
ATOM 791 O O . PHE A 1 98 ? 0.934 -10.942 -2.760 1.00 96.12 98 PHE A O 1
ATOM 798 N N . ILE A 1 99 ? 2.775 -9.663 -2.819 1.00 95.75 99 ILE A N 1
ATOM 799 C CA . ILE A 1 99 ? 2.676 -9.221 -1.420 1.00 95.75 99 ILE A CA 1
ATOM 800 C C . ILE A 1 99 ? 1.356 -8.489 -1.179 1.00 95.75 99 ILE A C 1
ATOM 802 O O . ILE A 1 99 ? 0.677 -8.761 -0.193 1.00 95.75 99 ILE A O 1
ATOM 806 N N . ASN A 1 100 ? 0.953 -7.579 -2.069 1.00 96.44 100 ASN A N 1
ATOM 807 C CA . ASN A 1 100 ? -0.316 -6.871 -1.908 1.00 96.44 100 ASN A CA 1
ATOM 808 C C . ASN A 1 100 ? -1.517 -7.834 -1.936 1.00 96.44 100 ASN A C 1
ATOM 810 O O . ASN A 1 100 ? -2.391 -7.726 -1.075 1.00 96.44 100 ASN A O 1
ATOM 814 N N . LEU A 1 101 ? -1.545 -8.806 -2.855 1.00 96.31 101 LEU A N 1
ATOM 815 C CA . LEU A 1 101 ? -2.605 -9.824 -2.895 1.00 96.31 101 LEU A CA 1
ATOM 816 C C . LEU A 1 101 ? -2.614 -10.712 -1.647 1.00 96.31 101 LEU A C 1
ATOM 818 O O . LEU A 1 101 ? -3.667 -10.946 -1.050 1.00 96.31 101 LEU A O 1
ATOM 822 N N . LEU A 1 102 ? -1.438 -11.166 -1.218 1.00 97.12 102 LEU A N 1
ATOM 823 C CA . LEU A 1 102 ? -1.278 -11.983 -0.022 1.00 97.12 102 LEU A CA 1
ATOM 824 C C . LEU A 1 102 ? -1.776 -11.240 1.224 1.00 97.12 102 LEU A C 1
ATOM 826 O O . LEU A 1 102 ? -2.482 -11.811 2.053 1.00 97.12 102 LEU A O 1
ATOM 830 N N . PHE A 1 103 ? -1.483 -9.946 1.337 1.00 97.00 103 PHE A N 1
ATOM 831 C CA . PHE A 1 103 ? -1.961 -9.138 2.453 1.00 97.00 103 PHE A CA 1
ATOM 832 C C . PHE A 1 103 ? -3.452 -8.814 2.380 1.00 97.00 103 PHE A C 1
ATOM 834 O O . PHE A 1 103 ? -4.067 -8.682 3.433 1.00 97.00 103 PHE A O 1
ATOM 841 N N . VAL A 1 104 ? -4.076 -8.758 1.197 1.00 96.38 104 VAL A N 1
ATOM 842 C CA . VAL A 1 104 ? -5.549 -8.740 1.097 1.00 96.38 104 VAL A CA 1
ATOM 843 C C . VAL A 1 104 ? -6.135 -10.009 1.719 1.00 96.38 104 VAL A C 1
ATOM 845 O O . VAL A 1 104 ? -7.076 -9.925 2.513 1.00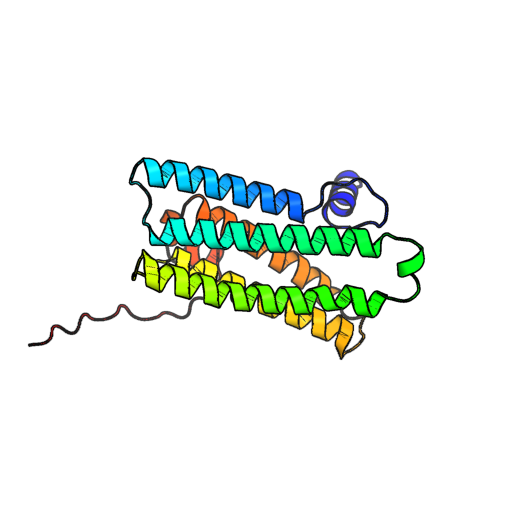 96.38 104 VAL A O 1
ATOM 848 N N . PHE A 1 105 ? -5.551 -11.170 1.412 1.00 95.81 105 PHE A N 1
ATOM 849 C CA . PHE A 1 105 ? -5.973 -12.444 1.989 1.00 95.81 105 PHE A CA 1
ATOM 850 C C . PHE A 1 105 ? -5.753 -12.488 3.508 1.00 95.81 105 PHE A C 1
ATOM 852 O O . PHE A 1 105 ? -6.700 -12.754 4.249 1.00 95.81 105 PHE A O 1
ATOM 859 N N . PHE A 1 106 ? -4.556 -12.153 4.003 1.00 95.94 106 PHE A N 1
ATOM 860 C CA . PHE A 1 106 ? -4.290 -12.116 5.446 1.00 95.94 106 PHE A CA 1
ATOM 861 C C . PHE A 1 106 ? -5.195 -11.131 6.180 1.00 95.94 106 PHE A C 1
ATOM 863 O O . PHE A 1 106 ? -5.738 -11.462 7.232 1.00 95.94 106 PHE A O 1
ATOM 870 N N . HIS A 1 107 ? -5.421 -9.948 5.611 1.00 95.19 107 HIS A N 1
ATOM 871 C CA . HIS A 1 107 ? -6.304 -8.947 6.192 1.00 95.19 107 HIS A CA 1
ATOM 872 C C . HIS A 1 107 ? -7.738 -9.468 6.357 1.00 95.19 107 HIS A C 1
ATOM 874 O O . HIS A 1 107 ? -8.363 -9.249 7.399 1.00 95.19 107 HIS A O 1
ATOM 880 N N . TYR A 1 108 ? -8.242 -10.199 5.359 1.00 94.56 108 TYR A N 1
ATOM 881 C CA . TYR A 1 108 ? -9.535 -10.876 5.425 1.00 94.56 108 TYR A CA 1
ATOM 882 C C . TYR A 1 108 ? -9.566 -11.973 6.498 1.00 94.56 108 TYR A C 1
ATOM 884 O O . TYR A 1 108 ? -10.483 -11.979 7.318 1.00 94.56 108 TYR A O 1
ATOM 892 N N . GLN A 1 109 ? -8.552 -12.844 6.550 1.00 94.38 109 GLN A N 1
ATOM 893 C CA . GLN A 1 109 ? -8.481 -13.937 7.529 1.00 94.38 109 GLN A CA 1
ATOM 894 C C . GLN A 1 109 ? -8.390 -13.432 8.976 1.00 94.38 109 GLN A C 1
ATOM 896 O O . GLN A 1 109 ? -9.074 -13.942 9.863 1.00 94.38 109 GLN A O 1
ATOM 901 N N . ILE A 1 110 ? -7.602 -12.383 9.221 1.00 92.88 110 ILE A N 1
ATOM 902 C CA . ILE A 1 110 ? -7.505 -11.732 10.535 1.00 92.88 110 ILE A CA 1
ATOM 903 C C . ILE A 1 110 ? -8.878 -11.189 10.960 1.00 92.88 110 ILE A C 1
ATOM 905 O O . ILE A 1 110 ? -9.303 -11.393 12.097 1.00 92.88 110 ILE A O 1
ATOM 909 N N . HIS A 1 111 ? -9.611 -10.547 10.047 1.00 92.75 111 HIS A N 1
ATOM 910 C CA . HIS A 1 111 ? -10.941 -10.015 10.356 1.00 92.75 111 HIS A CA 1
ATOM 911 C C . HIS A 1 111 ? -11.976 -11.107 10.600 1.00 92.75 111 HIS A C 1
ATOM 913 O O . HIS A 1 111 ? -12.778 -10.966 11.525 1.00 92.75 111 HIS A O 1
ATOM 919 N N . LEU A 1 112 ? -11.934 -12.192 9.821 1.00 89.75 112 LEU A N 1
ATOM 920 C CA . LEU A 1 112 ? -12.761 -13.369 10.065 1.00 89.75 112 LEU A CA 1
ATOM 921 C C . LEU A 1 112 ? -12.510 -13.955 11.451 1.00 89.75 112 LEU A C 1
ATOM 923 O O . LEU A 1 112 ? -13.458 -14.349 12.105 1.00 89.75 112 LEU A O 1
ATOM 927 N N . ARG A 1 113 ? -11.260 -14.005 11.916 1.00 90.25 113 ARG A N 1
ATOM 928 C CA . ARG A 1 113 ? -10.936 -14.628 13.203 1.00 90.25 113 ARG A CA 1
ATOM 929 C C . ARG A 1 113 ? -11.259 -13.749 14.412 1.00 90.25 113 ARG A C 1
ATOM 931 O O . ARG A 1 113 ? -11.676 -14.277 15.436 1.00 90.25 113 ARG A O 1
ATOM 938 N N . PHE A 1 114 ? -11.022 -12.439 14.320 1.00 87.25 114 PHE A N 1
ATOM 939 C CA . PHE A 1 114 ? -10.984 -11.569 15.504 1.00 87.25 114 PHE A CA 1
ATOM 940 C C . PHE A 1 114 ? -12.099 -10.525 15.596 1.00 87.25 114 PHE A C 1
ATOM 942 O O . PHE A 1 114 ? -12.371 -10.055 16.696 1.00 87.25 114 PHE A O 1
ATOM 949 N N . SER A 1 115 ? -12.733 -10.125 14.488 1.00 84.50 115 SER A N 1
ATOM 950 C CA . SER A 1 115 ? -13.736 -9.048 14.530 1.00 84.50 115 SER A CA 1
ATOM 951 C C . SER A 1 115 ? -15.097 -9.430 13.966 1.00 84.50 115 SER A C 1
ATOM 953 O O . SER A 1 115 ? -16.077 -8.857 14.431 1.00 84.50 115 SER A O 1
ATOM 955 N N . PHE A 1 116 ? -15.170 -10.295 12.946 1.00 78.38 116 PHE A N 1
ATOM 956 C CA . PHE A 1 116 ? -16.391 -10.652 12.194 1.00 78.38 116 PHE A CA 1
ATOM 957 C C . PHE A 1 116 ? -17.198 -9.463 11.623 1.00 78.38 116 PHE A 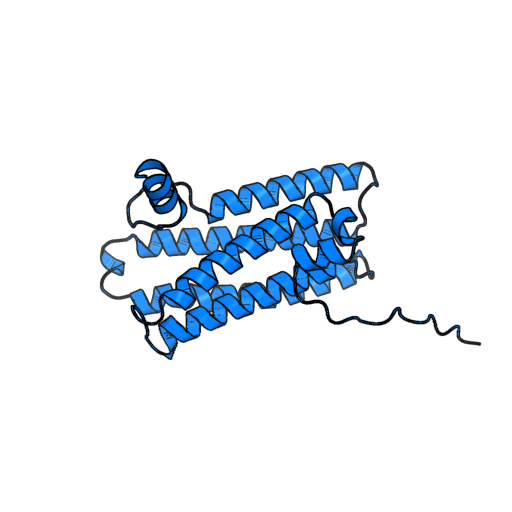C 1
ATOM 959 O O . PHE A 1 116 ? -18.266 -9.645 11.041 1.00 78.38 116 PHE A O 1
ATOM 966 N N . VAL A 1 117 ? -16.680 -8.238 11.746 1.00 83.38 117 VAL A N 1
ATOM 967 C CA . VAL A 1 117 ? -17.292 -6.988 11.302 1.00 83.38 117 VAL A CA 1
ATOM 968 C C . VAL A 1 117 ? -16.314 -6.294 10.368 1.00 83.38 117 VAL A C 1
ATOM 970 O O . VAL A 1 117 ? -15.148 -6.092 10.702 1.00 83.38 117 VAL A O 1
ATOM 973 N N . TYR A 1 118 ? -16.807 -5.897 9.200 1.00 83.81 118 TYR A N 1
ATOM 974 C CA . TYR A 1 118 ? -16.018 -5.214 8.183 1.00 83.81 118 TYR A CA 1
ATOM 975 C C . TYR A 1 118 ? -16.296 -3.711 8.231 1.00 83.81 118 TYR A C 1
ATOM 977 O O . TYR A 1 118 ? -17.275 -3.226 7.660 1.00 83.81 118 TYR A O 1
ATOM 985 N N . GLY A 1 119 ? -15.445 -2.972 8.948 1.00 85.00 119 GLY A N 1
ATOM 986 C CA . GLY A 1 119 ? -15.532 -1.517 9.060 1.00 85.00 119 GLY A CA 1
ATOM 987 C C . GLY A 1 119 ? -15.212 -0.771 7.758 1.00 85.00 119 GLY A C 1
ATOM 988 O O . GLY A 1 119 ? -14.822 -1.351 6.744 1.00 85.00 119 GLY A O 1
ATOM 989 N N . ARG A 1 120 ? -15.340 0.562 7.784 1.00 88.38 120 ARG A N 1
ATOM 990 C CA . ARG A 1 120 ? -14.952 1.397 6.632 1.00 88.38 120 ARG A CA 1
ATOM 991 C C . ARG A 1 120 ? -13.444 1.380 6.404 1.00 88.38 120 ARG A C 1
ATOM 993 O O . ARG A 1 120 ? -13.023 1.282 5.256 1.00 88.38 120 ARG A O 1
ATOM 1000 N N . LEU A 1 121 ? -12.644 1.408 7.476 1.00 90.50 121 LEU A N 1
ATOM 1001 C CA . LEU A 1 121 ? -11.187 1.336 7.359 1.00 90.50 121 LEU A CA 1
ATOM 1002 C C . LEU A 1 121 ? -10.745 0.006 6.738 1.00 90.50 121 LEU A C 1
ATOM 1004 O O . LEU A 1 121 ? -9.927 0.028 5.827 1.00 90.50 121 LEU A O 1
ATOM 1008 N N . TYR A 1 122 ? -11.371 -1.113 7.120 1.00 92.06 122 TYR A N 1
ATOM 1009 C CA . TYR A 1 122 ? -11.161 -2.416 6.474 1.00 92.06 122 TYR A CA 1
ATOM 1010 C C . TYR A 1 122 ? -11.351 -2.339 4.949 1.00 92.06 122 TYR A C 1
ATOM 1012 O O . TYR A 1 122 ? -10.495 -2.771 4.176 1.00 92.06 122 TYR A O 1
ATOM 1020 N N . GLN A 1 123 ? -12.458 -1.744 4.487 1.00 90.38 123 GLN A N 1
ATOM 1021 C CA . GLN A 1 123 ? -12.715 -1.621 3.049 1.00 90.38 123 GLN A CA 1
ATOM 1022 C C . GLN A 1 123 ? -11.684 -0.722 2.360 1.00 90.38 123 GLN A C 1
ATOM 1024 O O . GLN A 1 123 ? -11.238 -1.049 1.262 1.00 90.38 123 GLN A O 1
ATOM 1029 N N . VAL A 1 124 ? -11.287 0.380 3.001 1.00 91.31 124 VAL A N 1
ATOM 1030 C CA . VAL A 1 124 ? -10.249 1.286 2.491 1.00 91.31 124 VAL A CA 1
ATOM 1031 C C . VAL A 1 124 ? -8.906 0.567 2.363 1.00 91.31 124 VAL A C 1
ATOM 1033 O O . VAL A 1 124 ? -8.322 0.592 1.284 1.00 91.31 124 VAL A O 1
ATOM 1036 N N . VAL A 1 125 ? -8.448 -0.126 3.409 1.00 93.81 125 VAL A N 1
ATOM 1037 C CA . VAL A 1 125 ? -7.174 -0.867 3.413 1.00 93.81 125 VAL A CA 1
ATOM 1038 C C . VAL A 1 125 ? -7.168 -1.926 2.317 1.00 93.81 125 VAL A C 1
ATOM 1040 O O . VAL A 1 125 ? -6.255 -1.956 1.493 1.00 93.81 125 VAL A O 1
ATOM 1043 N N . LYS A 1 126 ? -8.234 -2.730 2.233 1.00 93.75 126 LYS A N 1
ATOM 1044 C CA . LYS A 1 126 ? -8.404 -3.736 1.180 1.00 93.75 126 LYS A CA 1
ATOM 1045 C C . LYS A 1 126 ? -8.306 -3.123 -0.220 1.00 93.75 126 LYS A C 1
ATOM 1047 O O . LYS A 1 126 ? -7.588 -3.648 -1.067 1.00 93.75 126 LYS A O 1
ATOM 1052 N N . ARG A 1 127 ? -9.018 -2.017 -0.474 1.00 91.19 127 ARG A N 1
ATOM 1053 C CA . ARG A 1 127 ? -8.987 -1.326 -1.775 1.00 91.19 127 ARG A CA 1
ATOM 1054 C C . ARG A 1 127 ? -7.590 -0.804 -2.092 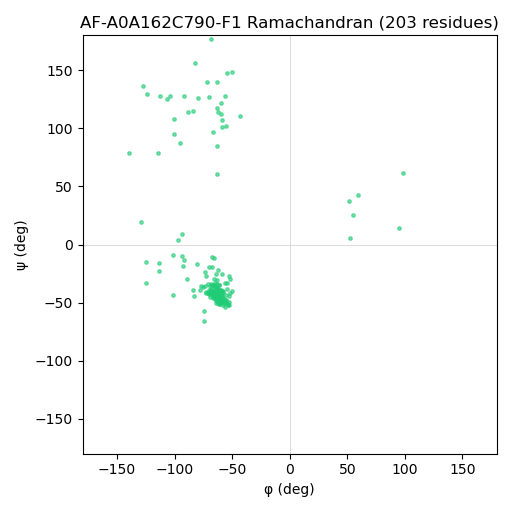1.00 91.19 127 ARG A C 1
ATOM 1056 O O . ARG A 1 127 ? -7.115 -1.016 -3.200 1.00 91.19 127 ARG A O 1
ATOM 1063 N N . ILE A 1 128 ? -6.934 -0.157 -1.133 1.00 93.38 128 ILE A N 1
ATOM 1064 C CA . ILE A 1 128 ? -5.595 0.406 -1.330 1.00 93.38 128 ILE A CA 1
ATOM 1065 C C . ILE A 1 128 ? -4.575 -0.695 -1.624 1.00 93.38 128 ILE A C 1
ATOM 1067 O O . ILE A 1 128 ? -3.746 -0.518 -2.509 1.00 93.38 128 ILE A O 1
ATOM 1071 N N . PHE A 1 129 ? -4.655 -1.852 -0.962 1.00 95.38 129 PHE A N 1
ATOM 1072 C CA . PHE A 1 129 ? -3.781 -2.984 -1.283 1.00 95.38 129 PHE A CA 1
ATOM 1073 C C . PHE A 1 129 ? -4.000 -3.491 -2.709 1.00 95.38 129 PHE A C 1
ATOM 1075 O O . PHE A 1 129 ? -3.033 -3.679 -3.441 1.00 95.38 129 PHE A O 1
ATOM 1082 N N . LEU A 1 130 ? -5.256 -3.660 -3.135 1.00 94.75 130 LEU A N 1
ATOM 1083 C CA . LEU A 1 130 ? -5.561 -4.068 -4.509 1.00 94.75 130 LEU A CA 1
ATOM 1084 C C . LEU A 1 130 ? -5.031 -3.054 -5.532 1.00 94.75 130 LEU A C 1
ATOM 1086 O O . LEU A 1 130 ? -4.428 -3.453 -6.525 1.00 94.75 130 LEU A O 1
ATOM 1090 N N . TRP A 1 131 ? -5.192 -1.756 -5.265 1.00 93.88 131 TRP A N 1
ATOM 1091 C CA . TRP A 1 131 ? -4.683 -0.695 -6.136 1.00 93.88 131 TRP A CA 1
ATOM 1092 C C . TRP A 1 131 ? -3.163 -0.641 -6.189 1.00 93.88 131 TRP A C 1
ATOM 1094 O O . TRP A 1 131 ? -2.608 -0.555 -7.279 1.00 93.88 131 TRP A O 1
ATOM 1104 N N . HIS A 1 132 ? -2.476 -0.753 -5.052 1.00 94.12 132 HIS A N 1
ATOM 1105 C CA . HIS A 1 132 ? -1.021 -0.891 -5.047 1.00 94.12 132 HIS A CA 1
ATOM 1106 C C . HIS A 1 132 ? -0.583 -2.105 -5.863 1.00 94.12 132 HIS A C 1
ATOM 1108 O O . HIS A 1 132 ? 0.294 -1.973 -6.710 1.00 94.12 132 HIS A O 1
ATOM 1114 N N . GLY A 1 133 ? -1.223 -3.261 -5.666 1.00 95.19 133 GLY A N 1
ATOM 1115 C CA . GLY A 1 133 ? -0.959 -4.451 -6.469 1.00 95.19 133 GLY A CA 1
ATOM 1116 C C . GLY A 1 133 ? -1.094 -4.167 -7.966 1.00 95.19 133 GLY A C 1
ATOM 1117 O O . GLY A 1 133 ? -0.161 -4.414 -8.723 1.00 95.19 133 GLY A O 1
ATOM 1118 N N . PHE A 1 134 ? -2.215 -3.583 -8.383 1.00 95.50 134 PHE A N 1
ATOM 1119 C CA . PHE A 1 134 ? -2.462 -3.246 -9.783 1.00 95.50 134 PHE A CA 1
ATOM 1120 C C . PHE A 1 134 ? -1.424 -2.270 -10.360 1.00 95.50 134 PHE A C 1
ATOM 1122 O O . PHE A 1 134 ? -0.931 -2.486 -11.463 1.00 95.50 134 PHE A O 1
ATOM 1129 N N . LEU A 1 135 ? -1.034 -1.238 -9.606 1.00 94.75 135 LEU A N 1
ATOM 1130 C CA . LEU A 1 135 ? 0.008 -0.292 -10.014 1.00 94.75 135 LEU A CA 1
ATOM 1131 C C . LEU A 1 135 ? 1.368 -0.978 -10.191 1.00 94.75 135 LEU A C 1
ATOM 1133 O O . LEU A 1 135 ? 2.046 -0.731 -11.187 1.00 94.75 135 LEU A O 1
ATOM 1137 N N . HIS A 1 136 ? 1.754 -1.856 -9.259 1.00 94.88 136 HIS A N 1
ATOM 1138 C CA . HIS A 1 136 ? 2.987 -2.636 -9.385 1.00 94.88 136 HIS A CA 1
ATOM 1139 C C . HIS A 1 136 ? 2.944 -3.576 -10.594 1.00 94.88 136 HIS A C 1
ATOM 1141 O O . HIS A 1 136 ? 3.939 -3.736 -11.293 1.00 94.88 136 HIS A O 1
ATOM 1147 N N . LEU A 1 137 ? 1.781 -4.160 -10.882 1.00 95.75 137 LEU A N 1
ATOM 1148 C CA . LEU A 1 137 ? 1.616 -5.018 -12.045 1.00 95.75 137 LEU A CA 1
ATOM 1149 C C . LEU A 1 137 ? 1.747 -4.224 -13.354 1.00 95.75 137 LEU A C 1
ATOM 1151 O O . LEU A 1 137 ? 2.470 -4.659 -14.243 1.00 95.75 137 LEU A O 1
ATOM 1155 N N . ILE A 1 138 ? 1.121 -3.043 -13.461 1.00 93.81 138 ILE A N 1
ATOM 1156 C CA . ILE A 1 138 ? 1.252 -2.166 -14.641 1.00 93.81 138 ILE A CA 1
ATOM 1157 C C . ILE A 1 138 ? 2.718 -1.827 -14.908 1.00 93.81 138 ILE A C 1
ATOM 1159 O O . ILE A 1 138 ? 3.175 -1.949 -16.046 1.00 93.81 138 ILE A O 1
ATOM 1163 N N . ILE A 1 139 ? 3.453 -1.397 -13.876 1.00 91.81 139 ILE A N 1
ATOM 1164 C CA . ILE A 1 139 ? 4.844 -0.989 -14.074 1.00 91.81 139 ILE A CA 1
ATOM 1165 C C . ILE A 1 139 ? 5.739 -2.187 -14.403 1.00 91.81 139 ILE A C 1
ATOM 1167 O O . ILE A 1 139 ? 6.611 -2.078 -15.260 1.00 91.81 139 ILE A O 1
ATOM 1171 N N . TRP A 1 140 ? 5.468 -3.355 -13.813 1.00 94.56 140 TRP A N 1
ATOM 1172 C CA . TRP A 1 140 ? 6.150 -4.595 -14.174 1.00 94.56 140 TRP A CA 1
ATOM 1173 C C . TRP A 1 140 ? 5.901 -4.979 -15.638 1.00 94.56 140 TRP A C 1
ATOM 1175 O O . TRP A 1 140 ? 6.850 -5.283 -16.352 1.00 94.56 140 TRP A O 1
ATOM 1185 N N . PHE A 1 141 ? 4.658 -4.891 -16.129 1.00 93.38 141 PHE A N 1
ATOM 1186 C CA . PHE A 1 141 ? 4.359 -5.131 -17.546 1.00 93.38 141 PHE A CA 1
ATOM 1187 C C . PHE A 1 141 ? 5.122 -4.166 -18.460 1.00 93.38 141 PHE A C 1
ATOM 1189 O O . PHE A 1 141 ? 5.719 -4.605 -19.439 1.00 93.38 141 PHE A O 1
ATOM 1196 N N . LYS A 1 142 ? 5.141 -2.865 -18.136 1.00 91.94 142 LYS A N 1
ATOM 1197 C CA . LYS A 1 142 ? 5.894 -1.861 -18.907 1.00 91.94 142 LYS A CA 1
ATOM 1198 C C . LYS A 1 142 ? 7.379 -2.216 -19.002 1.00 91.94 142 LYS A C 1
ATOM 1200 O O . LYS A 1 142 ? 7.932 -2.188 -20.097 1.00 91.94 142 LYS A O 1
ATOM 1205 N N . LEU A 1 143 ? 8.004 -2.515 -17.866 1.00 88.75 143 LEU A N 1
ATOM 1206 C CA . LEU A 1 143 ? 9.456 -2.654 -17.770 1.00 88.75 143 LEU A CA 1
ATOM 1207 C C . LEU A 1 143 ? 9.963 -4.041 -18.180 1.00 88.75 143 LEU A C 1
ATOM 1209 O O . LEU A 1 143 ? 10.984 -4.123 -18.843 1.00 88.75 143 LEU A O 1
ATOM 1213 N N . VAL A 1 144 ? 9.252 -5.114 -17.822 1.00 89.38 144 VAL A N 1
ATOM 1214 C CA . VAL A 1 144 ? 9.720 -6.499 -18.016 1.00 89.38 144 VAL A CA 1
ATOM 1215 C C . VAL A 1 144 ? 9.076 -7.164 -19.228 1.00 89.38 144 VAL A C 1
ATOM 1217 O O . VAL A 1 144 ? 9.757 -7.842 -19.988 1.00 89.38 144 VAL A O 1
ATOM 1220 N N . VAL A 1 145 ? 7.766 -6.994 -19.428 1.00 90.25 145 VAL A N 1
ATOM 1221 C CA . VAL A 1 145 ? 7.051 -7.688 -20.517 1.00 90.25 145 VAL A CA 1
ATOM 1222 C C . VAL A 1 145 ? 7.201 -6.949 -21.841 1.00 90.25 145 VAL A C 1
ATOM 1224 O O . VAL A 1 145 ? 7.428 -7.574 -22.872 1.00 90.25 145 VAL A O 1
ATOM 1227 N N . PHE A 1 146 ? 7.062 -5.623 -21.820 1.00 89.00 146 PHE A N 1
ATOM 1228 C CA . PHE A 1 146 ? 7.195 -4.792 -23.016 1.00 89.00 146 PHE A CA 1
ATOM 1229 C C . PHE A 1 146 ? 8.610 -4.238 -23.224 1.00 89.00 146 PHE A C 1
ATOM 1231 O O . PHE A 1 146 ? 8.864 -3.663 -24.279 1.00 89.00 146 PHE A O 1
ATOM 1238 N N . ASP A 1 147 ? 9.501 -4.389 -22.237 1.00 86.56 147 ASP A N 1
ATOM 1239 C CA . ASP A 1 147 ? 10.878 -3.871 -22.242 1.00 86.56 147 ASP A CA 1
ATOM 1240 C C . ASP A 1 147 ? 10.979 -2.368 -22.591 1.00 86.56 147 ASP A C 1
ATOM 1242 O O . ASP A 1 147 ? 1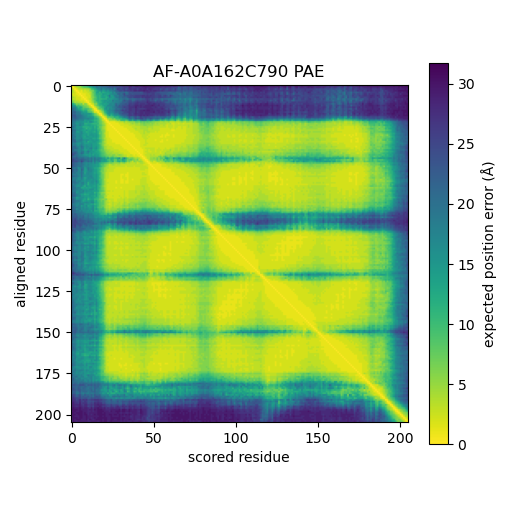1.873 -1.893 -23.293 1.00 86.56 147 ASP A O 1
ATOM 1246 N N . ILE A 1 148 ? 10.014 -1.572 -22.109 1.00 85.62 148 ILE A N 1
ATOM 1247 C CA . ILE A 1 148 ? 9.958 -0.126 -22.359 1.00 85.62 148 ILE A CA 1
ATOM 1248 C C . ILE A 1 148 ? 10.620 0.614 -21.193 1.00 85.62 148 ILE A C 1
ATOM 1250 O O . ILE A 1 148 ? 9.955 1.061 -20.252 1.00 85.62 148 ILE A O 1
ATOM 1254 N N . GLN A 1 149 ? 11.940 0.788 -21.290 1.00 81.81 149 GLN A N 1
ATOM 1255 C CA . GLN A 1 149 ? 12.740 1.466 -20.262 1.00 81.81 149 GLN A CA 1
ATOM 1256 C C . GLN A 1 149 ? 12.542 2.993 -20.276 1.00 81.81 149 GLN A C 1
ATOM 1258 O O . GLN A 1 149 ? 12.104 3.577 -19.289 1.00 81.81 149 GLN A O 1
ATOM 1263 N N . ASN A 1 150 ? 12.798 3.640 -21.419 1.00 76.69 150 ASN A N 1
ATOM 1264 C CA . ASN A 1 150 ? 12.802 5.110 -21.542 1.00 76.69 150 ASN A CA 1
ATOM 1265 C C . ASN A 1 150 ? 11.527 5.695 -22.180 1.00 76.69 150 ASN A C 1
ATOM 1267 O O . ASN A 1 150 ? 11.338 6.911 -22.211 1.00 76.69 150 ASN A O 1
ATOM 1271 N N . GLY A 1 151 ? 10.651 4.846 -22.721 1.00 79.31 151 GLY A N 1
ATOM 1272 C CA . GLY A 1 151 ? 9.373 5.267 -23.296 1.00 79.31 151 GLY A CA 1
ATOM 1273 C C . GLY A 1 151 ? 8.290 5.454 -22.231 1.00 79.31 151 GLY A C 1
ATOM 1274 O O . GLY A 1 151 ? 8.328 4.832 -21.173 1.00 79.31 151 GLY A O 1
ATOM 1275 N N . LEU A 1 152 ? 7.279 6.277 -22.535 1.00 83.88 152 LEU A N 1
ATOM 1276 C CA . LEU A 1 152 ? 6.083 6.455 -21.696 1.00 83.88 152 LEU A CA 1
ATOM 1277 C C . LEU A 1 152 ? 6.373 6.952 -20.262 1.00 83.88 152 LEU A C 1
ATOM 1279 O O . LEU A 1 152 ? 5.727 6.504 -19.317 1.00 83.88 152 LEU A O 1
ATOM 1283 N N . ALA A 1 153 ? 7.277 7.925 -20.094 1.00 82.81 153 ALA A N 1
ATOM 1284 C CA . ALA A 1 153 ? 7.646 8.495 -18.785 1.00 82.81 153 ALA A CA 1
ATOM 1285 C C . ALA A 1 153 ? 6.450 8.988 -17.941 1.00 82.81 153 ALA A C 1
ATOM 1287 O O . ALA A 1 153 ? 6.484 8.965 -16.711 1.00 82.81 153 ALA A O 1
ATOM 1288 N N . ILE A 1 154 ? 5.350 9.387 -18.593 1.00 84.19 154 ILE A N 1
ATOM 1289 C CA . ILE A 1 154 ? 4.095 9.744 -17.918 1.00 84.19 154 ILE A CA 1
ATOM 1290 C C . ILE A 1 154 ? 3.566 8.612 -17.022 1.00 84.19 154 ILE A C 1
ATOM 1292 O O . ILE A 1 154 ? 2.996 8.891 -15.970 1.00 84.19 154 ILE A O 1
ATOM 1296 N N . ILE A 1 155 ? 3.787 7.347 -17.399 1.00 85.31 155 ILE A N 1
ATOM 1297 C CA . ILE A 1 155 ? 3.387 6.172 -16.616 1.00 85.31 155 ILE A CA 1
ATOM 1298 C C . ILE A 1 155 ? 4.225 6.077 -15.341 1.00 85.31 155 ILE A C 1
ATOM 1300 O O . ILE A 1 155 ? 3.663 5.846 -14.275 1.00 85.31 155 ILE A O 1
ATOM 1304 N N . ASP A 1 156 ? 5.534 6.316 -15.422 1.00 83.69 156 ASP A N 1
ATOM 1305 C CA . ASP A 1 156 ? 6.441 6.248 -14.270 1.00 83.69 156 ASP A CA 1
ATOM 1306 C C . ASP A 1 156 ? 6.119 7.348 -13.245 1.00 83.69 156 ASP A C 1
ATOM 1308 O O . ASP A 1 156 ? 6.065 7.103 -12.033 1.00 83.69 156 ASP A O 1
ATOM 1312 N N . TYR A 1 157 ? 5.823 8.558 -13.733 1.00 85.88 157 TYR A N 1
ATOM 1313 C CA . TYR A 1 157 ? 5.386 9.674 -12.894 1.00 85.88 157 TYR A CA 1
ATOM 1314 C C . TYR A 1 157 ? 4.016 9.422 -12.266 1.00 85.88 157 TYR A C 1
ATOM 1316 O O . TYR A 1 157 ? 3.854 9.620 -11.060 1.00 85.88 157 TYR A O 1
ATOM 1324 N N . ALA A 1 158 ? 3.042 8.955 -13.052 1.00 86.12 158 ALA A N 1
ATOM 1325 C CA . ALA A 1 158 ? 1.714 8.623 -12.550 1.00 86.12 158 ALA A CA 1
ATOM 1326 C C . ALA A 1 158 ? 1.778 7.503 -11.504 1.00 86.12 158 ALA A C 1
ATOM 1328 O O . ALA A 1 158 ? 1.166 7.624 -10.445 1.00 86.12 158 ALA A O 1
ATOM 1329 N N . TYR A 1 159 ? 2.562 6.454 -11.759 1.00 89.56 159 TYR A N 1
ATOM 1330 C CA . TYR A 1 159 ? 2.808 5.365 -10.818 1.00 89.56 159 TYR A CA 1
ATOM 1331 C C . TYR A 1 159 ? 3.370 5.894 -9.494 1.00 89.56 159 TYR A C 1
ATOM 1333 O O . TYR A 1 159 ? 2.788 5.653 -8.435 1.00 89.56 159 TYR A O 1
ATOM 1341 N N . SER A 1 160 ? 4.456 6.668 -9.552 1.00 86.25 160 SER A N 1
ATOM 1342 C CA . SER A 1 160 ? 5.129 7.197 -8.360 1.00 86.25 160 SER A CA 1
ATOM 1343 C C . SER A 1 160 ? 4.202 8.101 -7.548 1.00 86.25 160 SER A C 1
ATOM 1345 O O . SER A 1 160 ? 4.080 7.946 -6.331 1.00 86.25 160 SER A O 1
ATOM 1347 N N . PHE A 1 161 ? 3.488 9.003 -8.227 1.00 88.00 161 PHE A N 1
ATOM 1348 C CA . PHE A 1 161 ? 2.504 9.879 -7.602 1.00 88.00 161 PHE A CA 1
ATOM 1349 C C . PHE A 1 161 ? 1.382 9.084 -6.925 1.00 88.00 161 PHE A C 1
ATOM 1351 O O . PHE A 1 161 ? 1.082 9.329 -5.757 1.00 88.00 161 PHE A O 1
ATOM 1358 N N . LEU A 1 162 ? 0.785 8.114 -7.625 1.00 90.06 162 LEU A N 1
ATOM 1359 C CA . LEU A 1 162 ? -0.336 7.328 -7.108 1.00 90.06 162 LEU A CA 1
ATOM 1360 C C . LEU A 1 162 ? 0.070 6.464 -5.914 1.00 90.06 162 LEU A C 1
ATOM 1362 O O . LEU A 1 162 ? -0.661 6.431 -4.927 1.00 90.06 162 LEU A O 1
ATOM 1366 N N . VAL A 1 163 ? 1.236 5.812 -5.955 1.00 90.06 163 VAL A N 1
ATOM 1367 C CA . VAL A 1 163 ? 1.742 5.025 -4.819 1.00 90.06 163 VAL A CA 1
ATOM 1368 C C . VAL A 1 163 ? 1.917 5.914 -3.587 1.00 90.06 163 VAL A C 1
ATOM 1370 O O . VAL A 1 163 ? 1.443 5.568 -2.504 1.00 90.06 163 VAL A O 1
ATOM 1373 N N . VAL A 1 164 ? 2.544 7.084 -3.721 1.00 89.44 164 VAL A N 1
ATOM 1374 C CA . VAL A 1 164 ? 2.728 8.007 -2.587 1.00 89.44 164 VAL A CA 1
ATOM 1375 C C . VAL A 1 164 ? 1.387 8.536 -2.079 1.00 89.44 164 VAL A C 1
ATOM 1377 O O . VAL A 1 164 ? 1.122 8.501 -0.877 1.00 89.44 164 VAL A O 1
ATOM 1380 N N . TYR A 1 165 ? 0.515 8.974 -2.986 1.00 89.00 165 TYR A N 1
ATOM 1381 C CA . TYR A 1 165 ? -0.812 9.487 -2.658 1.00 89.00 165 TYR A CA 1
ATOM 1382 C C . TYR A 1 165 ? -1.659 8.461 -1.891 1.00 89.00 165 TYR A C 1
ATOM 1384 O O . TYR A 1 165 ? -2.241 8.800 -0.858 1.00 89.00 165 TYR A O 1
ATOM 1392 N N . LEU A 1 166 ? -1.692 7.203 -2.340 1.00 91.44 166 LEU A N 1
ATOM 1393 C CA . LEU A 1 166 ? -2.430 6.129 -1.672 1.00 91.44 166 LEU A CA 1
ATOM 1394 C C . LEU A 1 166 ? -1.845 5.802 -0.290 1.00 91.44 166 LEU A C 1
ATOM 1396 O O . LEU A 1 166 ? -2.599 5.536 0.648 1.00 91.44 166 LEU A O 1
ATOM 1400 N N . ASN A 1 167 ? -0.522 5.877 -0.124 1.00 91.69 167 ASN A N 1
ATOM 1401 C CA . ASN A 1 167 ? 0.117 5.669 1.177 1.00 91.69 167 ASN A CA 1
ATOM 1402 C C . ASN A 1 167 ? -0.182 6.791 2.175 1.00 91.69 167 ASN A C 1
ATOM 1404 O O . ASN A 1 167 ? -0.539 6.508 3.319 1.00 91.69 167 ASN A O 1
ATOM 1408 N N . ILE A 1 168 ? -0.087 8.054 1.752 1.00 90.44 168 ILE A N 1
ATOM 1409 C CA . ILE A 1 168 ? -0.424 9.210 2.600 1.00 90.44 168 ILE A CA 1
ATOM 1410 C C . ILE A 1 168 ? -1.907 9.176 2.974 1.00 90.44 168 ILE A C 1
ATOM 1412 O O . ILE A 1 168 ? -2.273 9.373 4.132 1.00 90.44 168 ILE A O 1
ATOM 1416 N N . THR A 1 169 ? -2.762 8.868 2.006 1.00 90.62 169 THR A N 1
ATOM 1417 C CA . THR A 1 169 ? -4.188 8.637 2.217 1.00 90.62 169 THR A CA 1
ATOM 1418 C C . THR A 1 169 ? -4.444 7.605 3.308 1.00 90.62 169 THR A C 1
ATOM 1420 O O . THR A 1 169 ? -5.229 7.853 4.227 1.00 90.62 169 THR A O 1
ATOM 1423 N N . LEU A 1 170 ? -3.807 6.433 3.199 1.00 92.56 170 LEU A N 1
ATOM 1424 C CA . LEU A 1 170 ? -4.017 5.342 4.141 1.00 92.56 170 LEU A CA 1
ATOM 1425 C C . LEU A 1 170 ? -3.530 5.751 5.531 1.00 92.56 170 LEU A C 1
ATOM 1427 O O . LEU A 1 170 ? -4.239 5.542 6.512 1.00 92.56 170 LEU A O 1
ATOM 1431 N N . PHE A 1 171 ? -2.382 6.423 5.611 1.00 93.62 171 PHE A N 1
ATOM 1432 C CA . PHE A 1 171 ? -1.884 7.017 6.847 1.00 93.62 171 PHE A CA 1
ATOM 1433 C C . PHE A 1 171 ? -2.919 7.941 7.511 1.00 93.62 171 PHE A C 1
ATOM 1435 O O . PHE A 1 171 ? -3.259 7.743 8.679 1.00 93.62 171 PHE A O 1
ATOM 1442 N N . VAL A 1 172 ? -3.491 8.897 6.771 1.00 91.31 172 VAL A N 1
ATOM 1443 C CA . VAL A 1 172 ? -4.519 9.812 7.300 1.00 91.31 172 VAL A CA 1
ATOM 1444 C C . VAL A 1 172 ? -5.759 9.045 7.773 1.00 91.31 172 VAL A C 1
ATOM 1446 O O . VAL A 1 172 ? -6.291 9.324 8.854 1.00 91.31 172 VAL A O 1
ATOM 1449 N N . ALA A 1 173 ? -6.203 8.053 6.999 1.00 91.06 173 ALA A N 1
ATOM 1450 C CA . ALA A 1 173 ? -7.346 7.212 7.340 1.00 91.06 173 ALA A CA 1
ATOM 1451 C C . ALA A 1 173 ? -7.117 6.401 8.631 1.00 91.06 173 ALA A C 1
ATOM 1453 O O . ALA A 1 173 ? -8.038 6.280 9.438 1.00 91.06 173 ALA A O 1
ATOM 1454 N N . MET A 1 174 ? -5.898 5.903 8.860 1.00 92.81 174 MET A N 1
ATOM 1455 C CA . MET A 1 174 ? -5.519 5.176 10.079 1.00 92.81 174 MET A CA 1
ATOM 1456 C C . MET A 1 174 ? -5.366 6.096 11.298 1.00 92.81 174 MET A C 1
ATOM 1458 O O . MET A 1 174 ? -5.726 5.713 12.409 1.00 92.81 174 MET A O 1
ATOM 1462 N N . ILE A 1 175 ? -4.873 7.328 11.127 1.00 92.06 175 ILE A N 1
ATOM 1463 C CA . ILE A 1 175 ? -4.759 8.294 12.234 1.00 92.06 175 ILE A CA 1
ATOM 1464 C C . ILE A 1 175 ? -6.135 8.709 12.744 1.00 92.06 175 ILE A C 1
ATOM 1466 O O . ILE A 1 175 ? -6.323 8.856 13.951 1.00 92.06 175 ILE A O 1
ATOM 1470 N N . LYS A 1 176 ? -7.111 8.903 11.854 1.00 87.75 176 LYS A N 1
ATOM 1471 C CA . LYS A 1 176 ? -8.455 9.329 12.250 1.00 87.75 176 LYS A CA 1
ATOM 1472 C C . LYS A 1 176 ? -9.530 8.586 11.449 1.00 87.75 176 LYS A C 1
ATOM 1474 O O . LYS A 1 176 ? -10.159 9.185 10.573 1.00 87.75 176 LYS A O 1
ATOM 1479 N N . PRO A 1 177 ? -9.846 7.326 11.816 1.00 84.31 177 PRO A N 1
ATOM 1480 C CA . PRO A 1 177 ? -10.834 6.507 11.102 1.00 84.31 177 PRO A CA 1
ATOM 1481 C C . PRO A 1 177 ? -12.230 7.143 11.052 1.00 84.31 177 PRO A C 1
ATOM 1483 O O . PRO A 1 177 ? -13.008 6.916 10.126 1.00 84.31 177 PRO A O 1
ATOM 1486 N N . SER A 1 178 ? -12.554 8.014 12.016 1.00 80.62 178 SER A N 1
ATOM 1487 C CA . SER A 1 178 ? -13.815 8.761 12.046 1.00 80.62 178 SER A CA 1
ATOM 1488 C C . SER A 1 178 ? -14.013 9.705 10.853 1.00 80.62 178 SER A C 1
ATOM 1490 O O . SER A 1 178 ? -15.162 10.012 10.532 1.00 80.62 178 SER A O 1
ATOM 1492 N N . LEU A 1 179 ? -12.943 10.118 10.160 1.00 81.69 179 LEU A N 1
ATOM 1493 C CA . LEU A 1 179 ? -13.030 10.897 8.919 1.00 81.69 179 LEU A CA 1
ATOM 1494 C C . LEU A 1 179 ? -13.758 10.129 7.813 1.00 81.69 179 LEU A C 1
ATOM 1496 O O . LEU A 1 179 ? -14.549 10.719 7.077 1.00 81.69 179 LEU A O 1
ATOM 1500 N N . LEU A 1 180 ? -13.585 8.805 7.771 1.00 79.50 180 LEU A N 1
ATOM 1501 C CA . LEU A 1 180 ? -14.217 7.932 6.784 1.00 79.50 180 LEU A CA 1
ATOM 1502 C C . LEU A 1 180 ? -15.736 7.844 6.953 1.00 79.50 180 LEU A C 1
ATOM 1504 O O . LEU A 1 180 ? -16.412 7.327 6.073 1.00 79.50 180 LEU A O 1
ATOM 1508 N N . LYS A 1 181 ? -16.316 8.351 8.054 1.00 74.75 181 LYS A N 1
ATOM 1509 C CA . LYS A 1 181 ? -17.779 8.436 8.214 1.00 74.75 181 LYS A CA 1
ATOM 1510 C C . LYS A 1 181 ? -18.407 9.407 7.209 1.00 74.75 181 LYS A C 1
ATOM 1512 O O . LYS A 1 181 ? -19.553 9.206 6.801 1.00 74.75 181 LYS A O 1
ATOM 1517 N N . LYS A 1 182 ? -17.665 10.434 6.784 1.00 72.31 182 LYS A N 1
ATOM 1518 C CA . LYS A 1 182 ? -18.117 11.410 5.789 1.00 72.31 182 LYS A CA 1
ATOM 1519 C C . LYS A 1 182 ? -17.775 10.896 4.391 1.00 72.31 182 LYS A C 1
ATOM 1521 O O . LYS A 1 182 ? -16.605 10.799 4.041 1.00 72.31 182 LYS A O 1
ATOM 1526 N N . PHE A 1 183 ? -18.802 10.601 3.594 1.00 59.75 183 PHE A N 1
ATOM 1527 C CA . PHE A 1 183 ? -18.669 9.983 2.268 1.00 59.75 183 PHE A CA 1
ATOM 1528 C C . PHE A 1 183 ? -17.693 10.721 1.335 1.00 59.75 183 PHE A C 1
ATOM 1530 O O . PHE A 1 183 ? -16.829 10.099 0.731 1.00 59.75 183 PHE 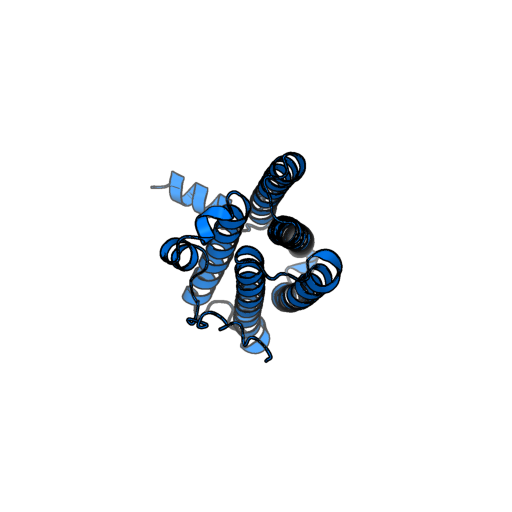A O 1
ATOM 1537 N N . TYR A 1 184 ? -17.766 12.053 1.278 1.00 61.66 184 TYR A N 1
ATOM 1538 C CA . TYR A 1 184 ? -16.864 12.861 0.449 1.00 61.66 184 TYR A CA 1
ATOM 1539 C C . TYR A 1 184 ? -15.398 12.750 0.879 1.00 61.66 184 TYR A C 1
ATOM 1541 O O . TYR A 1 184 ? -14.508 12.756 0.039 1.00 61.66 184 TYR A O 1
ATOM 1549 N N . ILE A 1 185 ? -15.143 12.608 2.181 1.00 61.84 185 ILE A N 1
ATOM 1550 C CA . ILE A 1 185 ? -13.784 12.450 2.705 1.00 61.84 185 ILE A CA 1
ATOM 1551 C C . ILE A 1 185 ? -13.273 11.039 2.417 1.00 61.84 185 ILE A C 1
ATOM 1553 O O . ILE A 1 185 ? -12.117 10.884 2.057 1.00 61.84 185 ILE A O 1
ATOM 1557 N N . GLU A 1 186 ? -14.129 10.018 2.490 1.00 62.81 186 GLU A N 1
ATOM 1558 C CA . GLU A 1 186 ? -13.769 8.672 2.035 1.00 62.81 186 GLU A CA 1
ATOM 1559 C C . GLU A 1 186 ? -13.419 8.653 0.540 1.00 62.81 186 GLU A C 1
ATOM 1561 O O . GLU A 1 186 ? -12.455 7.995 0.173 1.00 62.81 186 GLU A O 1
ATOM 1566 N N . LEU A 1 187 ? -14.139 9.407 -0.298 1.00 65.06 187 LEU A N 1
ATOM 1567 C CA . LEU A 1 187 ? -13.868 9.505 -1.735 1.00 65.06 187 LEU A CA 1
ATOM 1568 C C . LEU A 1 187 ? -12.586 10.293 -2.053 1.00 65.06 187 LEU A C 1
ATOM 1570 O O . LEU A 1 187 ? -11.904 9.972 -3.013 1.00 65.06 187 LEU A O 1
ATOM 1574 N N . ILE A 1 188 ? -12.252 11.319 -1.269 1.00 67.38 188 ILE A N 1
ATOM 1575 C CA . ILE A 1 188 ? -11.010 12.094 -1.449 1.00 67.38 188 ILE A CA 1
ATOM 1576 C C . ILE A 1 188 ? -9.800 11.330 -0.917 1.00 67.38 188 ILE A C 1
ATOM 1578 O O . ILE A 1 188 ? -8.711 11.450 -1.467 1.00 67.38 188 ILE A O 1
ATOM 1582 N N . LEU A 1 189 ? -9.981 10.583 0.171 1.00 58.75 189 LEU A N 1
ATOM 1583 C CA . LEU A 1 189 ? -8.930 9.758 0.739 1.00 58.75 189 LEU A CA 1
ATOM 1584 C C . LEU A 1 189 ? -8.755 8.532 -0.158 1.00 58.75 189 LEU A C 1
ATOM 1586 O O . LEU A 1 189 ? -7.759 8.425 -0.848 1.00 58.75 189 LEU A O 1
ATOM 1590 N N . ALA A 1 190 ? -9.740 7.649 -0.248 1.00 57.34 190 ALA A N 1
ATOM 1591 C CA . ALA A 1 190 ? -9.683 6.460 -1.091 1.00 57.34 190 ALA A CA 1
ATOM 1592 C C . ALA A 1 190 ? -10.730 6.553 -2.212 1.00 57.34 190 ALA A C 1
ATOM 1594 O O . ALA A 1 190 ? -11.794 5.924 -2.090 1.00 57.34 190 ALA A O 1
ATOM 1595 N N . PRO A 1 191 ? -10.457 7.317 -3.292 1.00 54.69 191 PRO A N 1
ATOM 1596 C CA . PRO A 1 191 ? -11.364 7.394 -4.428 1.00 54.69 191 PRO A CA 1
ATOM 1597 C C . PRO A 1 191 ? -11.648 5.986 -4.935 1.00 54.69 191 PRO A C 1
ATOM 1599 O O . PRO A 1 191 ? -10.777 5.123 -4.875 1.00 54.69 191 PRO A O 1
ATOM 1602 N N . MET A 1 192 ? -12.862 5.778 -5.453 1.00 55.25 192 MET A N 1
ATOM 1603 C CA . MET A 1 192 ? -13.373 4.526 -6.044 1.00 55.25 192 MET A CA 1
ATOM 1604 C C . MET A 1 192 ? -14.240 3.671 -5.107 1.00 55.25 192 MET A C 1
ATOM 1606 O O . MET A 1 192 ? -13.967 2.500 -4.838 1.00 55.25 192 MET A O 1
ATOM 1610 N N . TYR A 1 193 ? -15.360 4.259 -4.672 1.00 50.25 193 TYR A N 1
ATOM 1611 C CA . TYR A 1 193 ? -16.503 3.521 -4.136 1.00 50.25 193 TYR A CA 1
ATOM 1612 C C . TYR A 1 193 ? -17.640 3.448 -5.164 1.00 50.25 193 TYR A C 1
ATOM 1614 O O . TYR A 1 193 ? -18.105 4.475 -5.655 1.00 50.25 193 TYR A O 1
ATOM 1622 N N . VAL A 1 194 ? -18.131 2.234 -5.428 1.00 48.09 194 VAL A N 1
ATOM 1623 C CA . VAL A 1 194 ? -19.457 1.998 -6.015 1.00 48.09 194 VAL A CA 1
ATOM 1624 C C . VAL A 1 194 ? -20.433 1.830 -4.855 1.00 48.09 194 VAL A C 1
ATOM 1626 O O . VAL A 1 194 ? -20.190 1.037 -3.947 1.00 48.09 194 VAL A O 1
ATOM 1629 N N . ARG A 1 195 ? -21.526 2.599 -4.871 1.00 42.22 195 ARG A N 1
ATOM 1630 C CA . ARG A 1 195 ? -22.568 2.609 -3.836 1.00 42.22 195 ARG A CA 1
ATOM 1631 C C . ARG A 1 195 ? -23.130 1.200 -3.609 1.00 42.22 195 ARG A C 1
ATOM 1633 O O . ARG A 1 195 ? -23.978 0.762 -4.376 1.00 42.22 195 ARG A O 1
ATOM 1640 N N . SER A 1 196 ? -22.718 0.504 -2.548 1.00 45.56 196 SER A N 1
ATOM 1641 C CA . SER A 1 196 ? -23.468 -0.664 -2.076 1.00 45.56 196 SER A CA 1
ATOM 1642 C C . SER A 1 196 ? -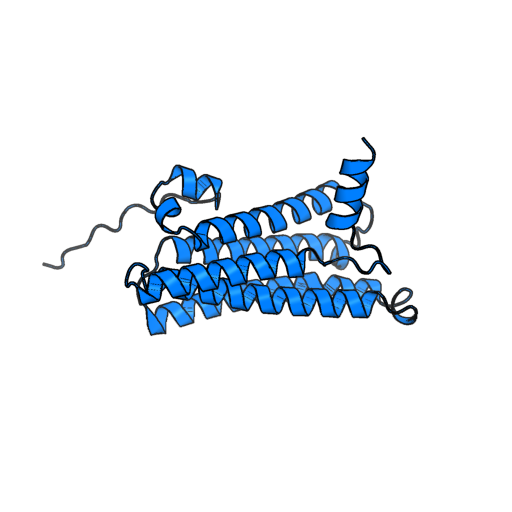24.587 -0.161 -1.167 1.00 45.56 196 SER A C 1
ATOM 1644 O O . SER A 1 196 ? -24.311 0.439 -0.126 1.00 45.56 196 SER A O 1
ATOM 1646 N N . ASN A 1 197 ? -25.840 -0.350 -1.589 1.00 35.88 197 ASN A N 1
ATOM 1647 C CA . ASN A 1 197 ? -27.027 -0.000 -0.809 1.00 35.88 197 ASN A CA 1
ATOM 1648 C C . ASN A 1 197 ? -26.941 -0.562 0.624 1.00 35.88 197 ASN A C 1
ATOM 1650 O O . ASN A 1 197 ? -26.344 -1.624 0.825 1.00 35.88 197 ASN A O 1
ATOM 1654 N N . PRO A 1 198 ? -27.525 0.124 1.624 1.00 39.41 198 PRO A N 1
ATOM 1655 C CA . PRO A 1 198 ? -27.592 -0.410 2.975 1.00 39.41 198 PRO A CA 1
ATOM 1656 C C . PRO A 1 198 ? -28.292 -1.771 2.938 1.00 39.41 198 PRO A C 1
ATOM 1658 O O . PRO A 1 198 ? -29.369 -1.909 2.360 1.00 39.41 198 PRO A O 1
ATOM 1661 N N . ILE A 1 199 ? -27.646 -2.774 3.531 1.00 42.75 199 ILE A N 1
ATOM 1662 C CA . ILE A 1 199 ? -28.213 -4.105 3.727 1.00 42.75 199 ILE A CA 1
ATOM 1663 C C . ILE A 1 199 ? -29.487 -3.914 4.551 1.00 42.75 199 ILE A C 1
ATOM 1665 O O . ILE A 1 199 ? -29.429 -3.580 5.734 1.00 42.75 199 ILE A O 1
ATOM 1669 N N . VAL A 1 200 ? -30.639 -4.076 3.903 1.00 36.03 200 VAL A N 1
ATOM 1670 C CA . VAL A 1 200 ? -31.925 -4.195 4.581 1.00 36.03 200 VAL A CA 1
ATOM 1671 C C . VAL A 1 200 ? -31.820 -5.450 5.436 1.00 36.03 200 VAL A C 1
ATOM 1673 O O . VAL A 1 200 ? -31.657 -6.550 4.908 1.00 36.03 200 VAL A O 1
ATOM 1676 N N . HIS A 1 201 ? -31.853 -5.290 6.759 1.00 37.38 201 HIS A N 1
ATOM 1677 C CA . HIS A 1 201 ? -32.023 -6.417 7.664 1.00 37.38 201 HIS A CA 1
ATOM 1678 C C . HIS A 1 201 ? -33.349 -7.092 7.313 1.00 37.38 201 HIS A C 1
ATOM 1680 O O . HIS A 1 201 ? -34.419 -6.607 7.674 1.00 37.38 201 HIS A O 1
ATOM 1686 N N . VAL A 1 202 ? -33.280 -8.203 6.580 1.00 41.44 202 VAL A N 1
ATOM 1687 C CA . VAL A 1 202 ? -34.411 -9.112 6.422 1.00 41.44 202 VAL A CA 1
ATOM 1688 C C . VAL A 1 202 ? -34.646 -9.716 7.800 1.00 41.44 202 VAL A C 1
ATOM 1690 O O . VAL A 1 202 ? -33.944 -10.638 8.215 1.00 41.44 202 VAL A O 1
ATOM 1693 N N . GLN A 1 203 ? -35.595 -9.146 8.544 1.00 39.12 203 GLN A N 1
ATOM 1694 C CA . GLN A 1 203 ? -36.166 -9.821 9.697 1.00 39.12 203 GLN A CA 1
ATOM 1695 C C . GLN A 1 203 ? -36.792 -11.117 9.184 1.00 39.12 203 GLN A C 1
ATOM 1697 O O . GLN A 1 203 ? -37.755 -11.090 8.417 1.00 39.12 203 GLN A O 1
ATOM 1702 N N . ARG A 1 204 ? -36.205 -12.256 9.563 1.00 41.84 204 ARG A N 1
ATOM 1703 C CA . ARG A 1 204 ? -36.885 -13.542 9.431 1.00 41.84 204 ARG A CA 1
ATOM 1704 C C . ARG A 1 204 ? -38.113 -13.489 10.344 1.00 41.84 204 ARG A C 1
ATOM 1706 O O . ARG A 1 204 ? -37.954 -13.268 11.543 1.00 41.84 204 ARG A O 1
ATOM 1713 N N . LYS A 1 205 ? -39.296 -13.601 9.739 1.00 47.78 205 LYS A N 1
ATOM 1714 C CA . LYS A 1 205 ? -40.526 -13.987 10.434 1.00 47.78 205 LYS A CA 1
ATOM 1715 C C . LYS A 1 205 ? -40.450 -15.456 10.823 1.00 47.78 205 LYS A C 1
ATOM 1717 O O . LYS A 1 205 ? -39.802 -16.212 10.061 1.00 47.78 205 LYS A O 1
#

Sequence (205 aa):
MDTIQKIYQKVLVITPGSDVFSLQILLLSLYVIALVFSMSRAHKDQERITDFLSTITATVKYALTAVLVETFLEYARHPDNINNDFASIQNIYLYLFFINLLFVFFHYQIHLRFSFVYGRLYQVVKRIFLWHGFLHLIIWFKLVVFDIQNGLAIIDYAYSFLVVYLNITLFVAMIKPSLLKKFYIELILAPMYVRSNPIVHVQRK

Solvent-accessible surface area (backbone atoms only — not comparable to full-atom values): 11426 Å² total; per-residue (Å²): 116,65,68,61,54,50,49,46,44,61,64,69,46,92,54,84,90,60,100,56,84,48,61,49,60,56,53,38,51,49,34,51,50,24,40,52,53,35,51,57,31,45,76,67,72,71,47,55,66,35,47,48,53,38,38,51,47,51,34,54,53,43,47,54,50,32,55,52,51,53,54,51,52,54,56,58,56,38,79,84,41,58,83,78,38,64,74,64,63,50,47,53,28,50,54,51,19,51,51,24,53,52,47,45,52,49,51,50,53,52,35,64,75,74,49,76,51,86,43,71,54,38,54,48,53,46,49,51,30,53,48,52,16,52,51,26,42,53,53,26,43,39,47,70,74,66,60,41,79,85,58,68,59,67,54,59,53,50,48,54,50,50,56,51,51,50,50,54,28,48,40,53,44,46,62,41,54,73,54,54,74,42,65,71,50,30,41,69,47,56,61,86,79,79,89,74,73,82,82,74,80,76,75,82,126

Mean predicted aligned error: 10.01 Å

Nearest PDB structures (foldseek):
  8vy9-assembly1_R  TM=3.657E-01  e=7.158E+00  Homo sapiens
  8vy7-assembly1_R  TM=2.457E-01  e=5.409E+00  Homo sapiens
  8rql-assembly1_R  TM=2.762E-01  e=6.831E+00  Homo sapiens